Protein AF-T1CGB5-F1 (afdb_monomer_lite)

Structure (mmCIF, N/CA/C/O backbone):
data_AF-T1CGB5-F1
#
_entry.id   AF-T1CGB5-F1
#
loop_
_atom_site.group_PDB
_atom_site.id
_atom_site.type_symbol
_atom_site.label_atom_id
_atom_site.label_alt_id
_atom_site.label_comp_id
_atom_site.label_asym_id
_atom_site.label_entity_id
_atom_site.label_seq_id
_atom_site.pdbx_PDB_ins_code
_atom_site.Cartn_x
_atom_site.Cartn_y
_atom_site.Cartn_z
_atom_site.occupancy
_atom_site.B_iso_or_equiv
_atom_site.auth_seq_id
_atom_site.auth_comp_id
_atom_site.auth_asym_id
_atom_site.auth_atom_id
_atom_site.pdbx_PDB_model_num
ATOM 1 N N . MET A 1 1 ? -24.431 23.117 24.460 1.00 34.94 1 MET A N 1
ATOM 2 C CA . MET A 1 1 ? -25.157 22.613 23.276 1.00 34.94 1 MET A CA 1
ATOM 3 C C . MET A 1 1 ? -24.420 21.372 22.776 1.00 34.94 1 MET A C 1
ATOM 5 O O . MET A 1 1 ? -23.368 21.501 22.170 1.00 34.94 1 MET A O 1
ATOM 9 N N . ARG A 1 2 ? -24.874 20.175 23.183 1.00 37.06 2 ARG A N 1
ATOM 10 C CA . ARG A 1 2 ? -24.319 18.874 22.768 1.00 37.06 2 ARG A CA 1
ATOM 11 C C . ARG A 1 2 ? -25.016 18.470 21.472 1.00 37.06 2 ARG A C 1
ATOM 13 O O . ARG A 1 2 ? -26.182 18.099 21.505 1.00 37.06 2 ARG A O 1
ATOM 20 N N . ILE A 1 3 ? -24.314 18.585 20.357 1.00 40.94 3 ILE A N 1
ATOM 21 C CA . ILE A 1 3 ? -24.727 18.054 19.057 1.00 40.94 3 ILE A CA 1
ATOM 22 C C . ILE A 1 3 ? -23.784 16.865 18.835 1.00 40.94 3 ILE A C 1
ATOM 24 O O . ILE A 1 3 ? -22.588 17.032 19.044 1.00 40.94 3 ILE A O 1
ATOM 28 N N . PHE A 1 4 ? -24.312 15.683 18.504 1.00 42.31 4 PHE A N 1
ATOM 29 C CA . PHE A 1 4 ? -23.642 14.362 18.477 1.00 42.31 4 PHE A CA 1
ATOM 30 C C . PHE A 1 4 ? -23.572 13.626 19.829 1.00 42.31 4 PHE A C 1
ATOM 32 O O . PHE A 1 4 ? -22.598 13.688 20.574 1.00 42.31 4 PHE A O 1
ATOM 39 N N . GLY A 1 5 ? -24.637 12.877 20.131 1.00 36.28 5 GLY A N 1
ATOM 40 C CA . GLY A 1 5 ? -24.734 11.944 21.258 1.00 36.28 5 GLY A CA 1
ATOM 41 C C . GLY A 1 5 ? -23.970 10.633 21.047 1.00 36.28 5 GLY A C 1
ATOM 42 O O . GLY A 1 5 ? -24.555 9.566 21.182 1.00 36.28 5 GLY A O 1
ATOM 43 N N . LEU A 1 6 ? -22.679 10.703 20.729 1.00 46.41 6 LEU A N 1
ATOM 44 C CA . LEU A 1 6 ? -21.795 9.538 20.704 1.00 46.41 6 LEU A CA 1
ATOM 45 C C . LEU A 1 6 ? -20.856 9.639 21.899 1.00 46.41 6 LEU A C 1
ATOM 47 O O . LEU A 1 6 ? -20.108 10.608 22.027 1.00 46.41 6 LEU A O 1
ATOM 51 N N . ASN A 1 7 ? -20.909 8.662 22.802 1.00 50.53 7 ASN A N 1
ATOM 52 C CA . ASN A 1 7 ? -19.837 8.510 23.776 1.00 50.53 7 ASN A CA 1
ATOM 53 C C . ASN A 1 7 ? -18.583 8.121 22.982 1.00 50.53 7 ASN A C 1
ATOM 55 O O . ASN A 1 7 ? -18.598 7.049 22.374 1.00 50.53 7 ASN A O 1
ATOM 59 N N . PRO A 1 8 ? -17.511 8.937 22.961 1.00 56.41 8 PRO A N 1
ATOM 60 C CA . PRO A 1 8 ? -16.265 8.506 22.348 1.00 56.41 8 PRO A CA 1
ATOM 61 C C . PRO A 1 8 ? -15.838 7.199 23.015 1.00 56.41 8 PRO A C 1
ATOM 63 O O . PRO A 1 8 ? -15.936 7.067 24.241 1.00 56.41 8 PRO A O 1
ATOM 66 N N . VAL A 1 9 ? -15.404 6.227 22.208 1.00 61.38 9 VAL A N 1
ATOM 67 C CA . VAL A 1 9 ? -14.907 4.937 22.697 1.00 61.38 9 VAL A CA 1
ATOM 68 C C . VAL A 1 9 ? -13.926 5.208 23.836 1.00 61.38 9 VAL A C 1
ATOM 70 O O . VAL A 1 9 ? -12.904 5.862 23.643 1.00 61.38 9 VAL A O 1
ATOM 73 N N . ARG A 1 10 ? -14.244 4.761 25.058 1.00 62.62 10 ARG A N 1
ATOM 74 C CA . ARG A 1 10 ? -13.362 4.960 26.215 1.00 62.62 10 ARG A CA 1
ATOM 75 C C . ARG A 1 10 ? -12.148 4.048 26.075 1.00 62.62 10 ARG A C 1
ATOM 77 O O . ARG A 1 10 ? -12.135 2.914 26.544 1.00 62.62 10 ARG A O 1
ATOM 84 N N . TRP A 1 11 ? -11.103 4.571 25.446 1.00 58.25 11 TRP A N 1
ATOM 85 C CA . TRP A 1 11 ? -9.841 3.875 25.183 1.00 58.25 11 TRP A CA 1
ATOM 86 C C . TRP A 1 11 ? -9.150 3.352 26.454 1.00 58.25 11 TRP A C 1
ATOM 88 O O . TRP A 1 11 ? -8.486 2.311 26.415 1.00 58.25 11 TRP A O 1
ATOM 98 N N . HIS A 1 12 ? -9.368 4.036 27.581 1.00 56.81 12 HIS A N 1
ATOM 99 C CA . HIS A 1 12 ? -8.761 3.755 28.885 1.00 56.81 12 HIS A CA 1
ATOM 100 C C . HIS A 1 12 ? -9.612 2.884 29.821 1.00 56.81 12 HIS A C 1
ATOM 102 O O . HIS A 1 12 ? -9.171 2.612 30.928 1.00 56.81 12 HIS A O 1
ATOM 108 N N . ALA A 1 13 ? -10.808 2.439 29.416 1.00 56.38 13 ALA A N 1
ATOM 109 C CA . ALA A 1 13 ? -11.600 1.548 30.264 1.00 56.38 13 ALA A CA 1
ATOM 110 C C . ALA A 1 13 ? -10.968 0.142 30.310 1.00 56.38 13 ALA A C 1
ATOM 112 O O . ALA A 1 13 ? -10.630 -0.425 29.258 1.00 56.38 13 ALA A O 1
ATOM 113 N N . GLU A 1 14 ? -10.790 -0.378 31.526 1.00 57.69 14 GLU A N 1
ATOM 114 C CA . GLU A 1 14 ? -10.269 -1.723 31.812 1.00 57.69 14 GLU A CA 1
ATOM 115 C C . GLU A 1 14 ? -11.293 -2.807 31.438 1.00 57.69 14 GLU A C 1
ATOM 117 O O . GLU A 1 14 ? -10.910 -3.829 30.872 1.00 57.69 14 GLU A O 1
ATOM 122 N N . ASP A 1 15 ? -12.589 -2.504 31.571 1.00 58.16 15 ASP A N 1
ATOM 123 C CA . ASP A 1 15 ? -13.684 -3.420 31.251 1.00 58.16 15 ASP A CA 1
ATOM 124 C C . ASP A 1 15 ? -14.462 -2.957 30.013 1.00 58.16 15 ASP A C 1
ATOM 126 O O . ASP A 1 15 ? -15.303 -2.056 30.059 1.00 58.16 15 ASP A O 1
ATOM 130 N N . ALA A 1 16 ? -14.175 -3.575 28.868 1.00 58.38 16 ALA A N 1
ATOM 131 C CA . ALA A 1 16 ? -14.972 -3.405 27.659 1.00 58.38 16 ALA A CA 1
ATOM 132 C C . ALA A 1 16 ? -16.146 -4.400 27.663 1.00 58.38 16 ALA A C 1
ATOM 134 O O . ALA A 1 16 ? -15.922 -5.602 27.846 1.00 58.38 16 ALA A O 1
ATOM 135 N N . PRO A 1 17 ? -17.392 -3.959 27.418 1.00 62.97 17 PRO A N 1
ATOM 136 C CA . PRO A 1 17 ? -18.513 -4.881 27.319 1.00 62.97 17 PRO A CA 1
ATOM 137 C C . PRO A 1 17 ? -18.331 -5.774 26.086 1.00 62.97 17 PRO A C 1
ATOM 139 O O . PRO A 1 17 ? -18.265 -5.291 24.951 1.00 62.97 17 PRO A O 1
ATOM 142 N N . LYS A 1 18 ? -18.229 -7.090 26.300 1.00 65.81 18 LYS A N 1
ATOM 143 C CA . LYS A 1 18 ? -18.108 -8.066 25.210 1.00 65.81 18 LYS A CA 1
ATOM 144 C C . LYS A 1 18 ? -19.321 -7.953 24.285 1.00 65.81 18 LYS A C 1
ATOM 146 O O . LYS A 1 18 ? -20.456 -8.060 24.738 1.00 65.81 18 LYS A O 1
ATOM 151 N N . GLY A 1 19 ? -19.073 -7.794 22.986 1.00 71.31 19 GLY A N 1
ATOM 152 C CA . GLY A 1 19 ? -20.122 -7.832 21.965 1.00 71.31 19 GLY A CA 1
ATOM 153 C C . GLY A 1 19 ? -20.717 -6.482 21.565 1.00 71.31 19 GLY A C 1
ATOM 154 O O . GLY A 1 19 ? -21.597 -6.479 20.707 1.00 71.31 19 GLY A O 1
ATOM 155 N N . ILE A 1 20 ? -20.227 -5.352 22.096 1.00 83.81 20 ILE A N 1
ATOM 156 C CA . ILE A 1 20 ? -20.576 -4.038 21.532 1.00 83.81 20 ILE A CA 1
ATOM 157 C C . ILE A 1 20 ? -20.034 -3.947 20.108 1.00 83.81 20 ILE A C 1
ATOM 159 O O . ILE A 1 20 ? -18.841 -4.152 19.866 1.00 83.81 20 ILE A O 1
ATOM 163 N N . GLN A 1 21 ? -20.931 -3.627 19.182 1.00 88.44 21 GLN A N 1
ATOM 164 C CA . GLN A 1 21 ? -20.594 -3.326 17.804 1.00 88.44 21 GLN A CA 1
ATOM 165 C C . GLN A 1 21 ? -20.259 -1.837 17.674 1.00 88.44 21 GLN A C 1
ATOM 167 O O . GLN A 1 21 ? -21.079 -0.991 18.012 1.00 88.44 21 GLN A O 1
ATOM 172 N N . LEU A 1 22 ? -19.047 -1.539 17.210 1.00 91.19 22 LEU A N 1
ATOM 173 C CA . LEU A 1 22 ? -18.568 -0.198 16.900 1.00 91.19 22 LEU A CA 1
ATOM 174 C C . LEU A 1 22 ? -18.901 0.138 15.450 1.00 91.19 22 LEU A C 1
ATOM 176 O O . LEU A 1 22 ? -18.571 -0.627 14.535 1.00 91.19 22 LEU A O 1
ATOM 180 N N . GLU A 1 23 ? -19.506 1.301 15.254 1.00 92.94 23 GLU A N 1
ATOM 181 C CA . GLU A 1 23 ? -19.801 1.855 13.940 1.00 92.94 23 GLU A CA 1
ATOM 182 C C . GLU A 1 23 ? -18.726 2.862 13.508 1.00 92.94 23 GLU A C 1
ATOM 184 O O . GLU A 1 23 ? -17.843 3.252 14.274 1.00 92.94 23 GLU A O 1
ATOM 189 N N . ALA A 1 24 ? -18.780 3.305 12.248 1.00 90.38 24 ALA A N 1
ATOM 190 C CA . ALA A 1 24 ? -17.795 4.245 11.700 1.00 90.38 24 ALA A CA 1
ATOM 191 C C . ALA A 1 24 ? -17.733 5.553 12.508 1.00 90.38 24 ALA A C 1
ATOM 193 O O . ALA A 1 24 ? -16.664 6.139 12.676 1.00 90.38 24 ALA A O 1
ATOM 194 N N . SER A 1 25 ? -18.875 5.976 13.053 1.00 90.62 25 SER A N 1
ATOM 195 C CA . SER A 1 25 ? -18.997 7.161 13.895 1.00 90.62 25 SER A CA 1
ATOM 196 C C . SER A 1 25 ? -18.233 7.051 15.219 1.00 90.62 25 SER A C 1
ATOM 198 O O . SER A 1 25 ? -17.770 8.062 15.739 1.00 90.62 25 SER A O 1
ATOM 200 N N . ASP A 1 26 ? -18.041 5.834 15.734 1.00 89.75 26 ASP A N 1
ATOM 201 C CA . ASP A 1 26 ? -17.273 5.569 16.957 1.00 89.75 26 ASP A CA 1
ATOM 202 C C . ASP A 1 26 ? -15.760 5.525 16.688 1.00 89.75 26 ASP A C 1
ATOM 204 O O . ASP A 1 26 ? -14.942 5.625 17.604 1.00 89.75 26 ASP A O 1
ATOM 208 N N . LEU A 1 27 ? -15.380 5.382 15.414 1.00 92.00 27 LEU A N 1
ATOM 209 C CA . LEU A 1 27 ? -14.007 5.203 14.948 1.00 92.00 27 LEU A CA 1
ATOM 210 C C . LEU A 1 27 ? -13.484 6.401 14.146 1.00 92.00 27 LEU A C 1
ATOM 212 O O . LEU A 1 27 ? -12.439 6.294 13.509 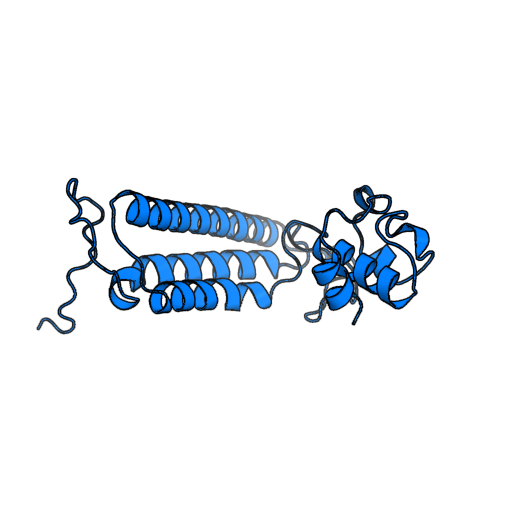1.00 92.00 27 LEU A O 1
ATOM 216 N N . VAL A 1 28 ? -14.147 7.560 14.207 1.00 92.38 28 VAL A N 1
ATOM 217 C CA . VAL A 1 28 ? -13.724 8.768 13.473 1.00 92.38 28 VAL A CA 1
ATOM 218 C C . VAL A 1 28 ? -12.279 9.145 13.794 1.00 92.38 28 VAL A C 1
ATOM 220 O O . VAL A 1 28 ? -11.486 9.349 12.882 1.00 92.38 28 VAL A O 1
ATOM 223 N N . GLU A 1 29 ? -11.910 9.189 15.075 1.00 91.88 29 GLU A N 1
ATOM 224 C CA . GLU A 1 29 ? -10.554 9.547 15.507 1.00 91.88 29 GLU A CA 1
ATOM 225 C C . GLU A 1 29 ? -9.472 8.640 14.878 1.00 91.88 29 GLU A C 1
ATOM 227 O O . GLU A 1 29 ? -8.602 9.166 14.179 1.00 91.88 29 GLU A O 1
ATOM 232 N N . PRO A 1 30 ? -9.493 7.299 15.042 1.00 93.81 30 PRO A N 1
ATOM 233 C CA . PRO A 1 30 ? -8.477 6.447 14.429 1.00 93.81 30 PRO A CA 1
ATOM 234 C C . PRO A 1 30 ? -8.575 6.406 12.894 1.00 93.81 30 PRO A C 1
ATOM 236 O O . PRO A 1 30 ? -7.545 6.264 12.236 1.00 93.81 30 PRO A O 1
ATOM 239 N N . ILE A 1 31 ? -9.765 6.582 12.302 1.00 95.56 31 ILE A N 1
ATOM 240 C CA . ILE A 1 31 ? -9.914 6.699 10.842 1.00 95.56 31 ILE A CA 1
ATOM 241 C C . ILE A 1 31 ? -9.180 7.944 10.329 1.00 95.56 31 ILE A C 1
ATOM 243 O O . ILE A 1 31 ? -8.390 7.838 9.391 1.00 95.56 31 ILE A O 1
ATOM 247 N N . VAL A 1 32 ? -9.375 9.098 10.970 1.00 96.50 32 VAL A N 1
ATOM 248 C CA . VAL A 1 32 ? -8.697 10.355 10.619 1.00 96.50 32 VAL A CA 1
ATOM 249 C C . VAL A 1 32 ? -7.192 10.258 10.860 1.00 96.50 32 VAL A C 1
ATOM 251 O O . VAL A 1 32 ? -6.416 10.702 10.019 1.00 96.50 32 VAL A O 1
ATOM 254 N N . MET A 1 33 ? -6.745 9.632 11.951 1.00 97.00 33 MET A N 1
ATOM 255 C CA . MET A 1 33 ? -5.312 9.407 12.180 1.00 97.00 33 MET A CA 1
ATOM 256 C C . MET A 1 33 ? -4.679 8.557 11.072 1.00 97.00 33 MET A C 1
ATOM 258 O O . MET A 1 33 ? -3.584 8.877 10.614 1.00 97.00 33 MET A O 1
ATOM 262 N N . GLY A 1 34 ? -5.363 7.507 10.608 1.00 97.75 34 GLY A N 1
ATOM 263 C CA . GLY A 1 34 ? -4.882 6.709 9.480 1.00 97.75 34 GLY A CA 1
ATOM 264 C C . GLY A 1 34 ? -4.890 7.481 8.155 1.00 97.75 34 GLY A C 1
ATOM 265 O O . GLY A 1 34 ? -3.953 7.344 7.377 1.00 97.75 34 GLY A O 1
ATOM 266 N N . LEU A 1 35 ? -5.862 8.375 7.928 1.00 98.38 35 LEU A N 1
ATOM 267 C CA . LEU A 1 35 ? -5.826 9.305 6.790 1.00 98.38 35 LEU A CA 1
ATOM 268 C C . LEU A 1 35 ? -4.587 10.207 6.843 1.00 98.38 35 LEU A C 1
ATOM 270 O O . LEU A 1 35 ? -3.873 10.335 5.852 1.00 98.38 35 LEU A O 1
ATOM 274 N N . VAL A 1 36 ? -4.318 10.814 8.003 1.00 98.56 36 VAL A N 1
ATOM 275 C CA . VAL A 1 36 ? -3.137 11.664 8.210 1.00 98.56 36 VAL A CA 1
ATOM 276 C C . VAL A 1 36 ? -1.860 10.864 7.960 1.00 98.56 36 VAL A C 1
ATOM 278 O O . VAL A 1 36 ? -0.984 11.337 7.241 1.00 98.56 36 VAL A O 1
ATOM 281 N N . ALA A 1 37 ? -1.772 9.635 8.473 1.00 98.50 37 ALA A N 1
ATOM 282 C CA . ALA A 1 37 ? -0.650 8.738 8.215 1.00 98.50 37 ALA A CA 1
ATOM 283 C C . ALA A 1 37 ? -0.432 8.506 6.710 1.00 98.50 37 ALA A C 1
ATOM 285 O O . ALA A 1 37 ? 0.680 8.696 6.214 1.00 98.50 37 ALA A O 1
ATOM 286 N N . SER A 1 38 ? -1.494 8.174 5.971 1.00 98.44 38 SER A N 1
ATOM 287 C CA . SER A 1 38 ? -1.434 7.956 4.523 1.00 98.44 38 SER A CA 1
ATOM 288 C C . SER A 1 38 ? -1.028 9.208 3.746 1.00 98.44 38 SER A C 1
ATOM 290 O O . SER A 1 38 ? -0.244 9.116 2.803 1.00 98.44 38 SER A O 1
ATOM 292 N N . VAL A 1 39 ? -1.508 10.386 4.150 1.00 98.44 39 VAL A N 1
ATOM 293 C CA . VAL A 1 39 ? -1.136 11.666 3.525 1.00 98.44 39 VAL A CA 1
ATOM 294 C C . VAL A 1 39 ? 0.325 12.020 3.801 1.00 98.44 39 VAL A C 1
ATOM 296 O O . VAL A 1 39 ? 1.006 12.493 2.896 1.00 98.44 39 VAL A O 1
ATOM 299 N N . LEU A 1 40 ? 0.839 11.759 5.007 1.00 98.31 40 LEU A N 1
ATOM 300 C CA . LEU A 1 40 ? 2.257 11.954 5.331 1.00 98.31 40 LEU A CA 1
ATOM 301 C C . LEU A 1 40 ? 3.157 11.047 4.478 1.00 98.31 40 LEU A C 1
ATOM 303 O O . LEU A 1 40 ? 4.154 11.516 3.923 1.00 98.31 40 LEU A O 1
ATOM 307 N N . ILE A 1 41 ? 2.776 9.774 4.322 1.00 97.81 41 ILE A N 1
ATOM 308 C CA . ILE A 1 41 ? 3.478 8.821 3.450 1.00 97.81 41 ILE A CA 1
ATOM 309 C C . ILE A 1 41 ? 3.443 9.313 2.000 1.00 97.81 41 ILE A C 1
ATOM 311 O O . ILE A 1 41 ? 4.495 9.433 1.370 1.00 97.81 41 ILE A O 1
ATOM 315 N N . LEU A 1 42 ? 2.263 9.664 1.479 1.00 95.44 42 LEU A N 1
ATOM 316 C CA . LEU A 1 42 ? 2.121 10.195 0.125 1.00 95.44 42 LEU A CA 1
ATOM 317 C C . LEU A 1 42 ? 3.010 11.431 -0.074 1.00 95.44 42 LEU A C 1
ATOM 319 O O . LEU A 1 42 ? 3.846 11.447 -0.971 1.00 95.44 42 LEU A O 1
ATOM 323 N N . ALA A 1 43 ? 2.909 12.431 0.800 1.00 95.06 43 ALA A N 1
ATOM 324 C CA . ALA A 1 43 ? 3.684 13.664 0.699 1.00 95.06 43 ALA A CA 1
ATOM 325 C C . ALA A 1 43 ? 5.203 13.410 0.687 1.00 95.06 43 ALA A C 1
ATOM 327 O O . ALA A 1 43 ? 5.920 13.994 -0.126 1.00 95.06 43 ALA A O 1
ATOM 328 N N . GLY A 1 44 ? 5.699 12.508 1.539 1.00 94.31 44 GLY A N 1
ATOM 329 C CA . GLY A 1 44 ? 7.117 12.142 1.560 1.00 94.31 44 GLY A CA 1
ATOM 330 C C . GLY A 1 44 ? 7.573 11.331 0.337 1.00 94.31 44 GLY A C 1
ATOM 331 O O . GLY A 1 44 ? 8.729 11.419 -0.085 1.00 94.31 44 GLY A O 1
ATOM 332 N N . THR A 1 45 ? 6.672 10.559 -0.273 1.00 92.00 45 THR A N 1
ATOM 333 C CA . THR A 1 45 ? 6.966 9.722 -1.454 1.00 92.00 45 THR A CA 1
ATOM 334 C C . THR A 1 45 ? 6.900 10.486 -2.775 1.00 92.00 45 THR A C 1
ATOM 336 O O . THR A 1 45 ? 7.619 10.136 -3.711 1.00 92.00 45 THR A O 1
ATOM 339 N N . LEU A 1 46 ? 6.134 11.582 -2.830 1.00 89.12 46 LEU A N 1
ATOM 340 C CA . LEU A 1 46 ? 6.085 12.501 -3.974 1.00 89.12 46 LEU A CA 1
ATOM 341 C C . LEU A 1 46 ? 7.408 13.245 -4.212 1.00 89.12 46 LEU A C 1
ATOM 343 O O . LEU A 1 46 ? 7.616 13.823 -5.280 1.00 89.12 46 LEU A O 1
ATOM 347 N N . GLN A 1 47 ? 8.328 13.229 -3.246 1.00 88.94 47 GLN A N 1
ATOM 348 C CA . GLN A 1 47 ? 9.659 13.778 -3.454 1.00 88.94 47 GLN A CA 1
ATOM 349 C C . GLN A 1 47 ? 10.395 12.973 -4.555 1.00 88.94 47 GLN A C 1
ATOM 351 O O . GLN A 1 47 ? 10.415 11.738 -4.571 1.00 88.94 47 GLN A O 1
ATOM 356 N N . LYS A 1 48 ? 11.005 13.688 -5.511 1.00 84.25 48 LYS A N 1
ATOM 357 C CA . LYS A 1 48 ? 11.606 13.122 -6.737 1.00 84.25 48 LYS A CA 1
ATOM 358 C C . LYS A 1 48 ? 12.673 12.046 -6.488 1.00 84.25 48 LYS A C 1
ATOM 360 O O . LYS A 1 48 ? 12.674 11.030 -7.170 1.00 84.25 48 LYS A O 1
ATOM 365 N N . ASN A 1 49 ? 13.510 12.253 -5.485 1.00 85.81 49 ASN A N 1
ATOM 366 C CA . ASN A 1 49 ? 14.583 11.385 -4.999 1.00 85.81 49 ASN A CA 1
ATOM 367 C C . ASN A 1 49 ? 14.152 10.509 -3.804 1.00 85.81 49 ASN A C 1
ATOM 369 O O . ASN A 1 49 ? 15.004 9.964 -3.103 1.00 85.81 49 ASN A O 1
ATOM 373 N N . SER A 1 50 ? 12.847 10.387 -3.527 1.00 87.81 50 SER A N 1
ATOM 374 C CA . SER A 1 50 ? 12.363 9.564 -2.418 1.00 87.81 50 SER A CA 1
ATOM 375 C C . SER A 1 50 ? 12.806 8.107 -2.606 1.00 87.81 50 SER A C 1
ATOM 377 O O . SER A 1 50 ? 12.472 7.512 -3.636 1.00 87.81 50 SER A O 1
ATOM 379 N N . PRO A 1 51 ? 13.504 7.500 -1.627 1.00 88.00 51 PRO A N 1
ATOM 380 C CA . PRO A 1 51 ? 13.996 6.127 -1.738 1.00 88.00 51 PRO A CA 1
ATOM 381 C C . PRO A 1 51 ? 12.888 5.082 -1.542 1.00 88.00 51 PRO A C 1
ATOM 383 O O . PRO A 1 51 ? 13.136 3.889 -1.665 1.00 88.00 51 PRO A O 1
ATOM 386 N N . PHE A 1 52 ? 11.669 5.513 -1.206 1.00 90.25 52 PHE A N 1
ATOM 387 C CA . PHE A 1 52 ? 10.558 4.630 -0.850 1.00 90.25 52 PHE A CA 1
ATOM 388 C C . PHE A 1 52 ? 9.649 4.277 -2.027 1.00 90.25 52 PHE A C 1
ATOM 390 O O . PHE A 1 52 ? 8.659 3.585 -1.827 1.00 90.25 52 PHE A O 1
ATOM 397 N N . THR A 1 53 ? 9.946 4.760 -3.234 1.00 87.25 53 THR A N 1
ATOM 398 C CA . THR A 1 53 ? 9.195 4.437 -4.458 1.00 87.25 53 THR A CA 1
ATOM 399 C C . THR A 1 53 ? 10.161 3.959 -5.528 1.00 87.25 53 THR A C 1
ATOM 401 O O . THR A 1 53 ? 11.246 4.522 -5.672 1.00 87.25 53 THR A O 1
ATOM 404 N N . SER A 1 54 ? 9.775 2.936 -6.291 1.00 80.44 54 SER A N 1
ATOM 405 C CA . SER A 1 54 ? 10.603 2.454 -7.401 1.00 80.44 54 SER A CA 1
ATOM 406 C C . SER A 1 54 ? 10.715 3.522 -8.492 1.00 80.44 54 SER A C 1
ATOM 408 O O . SER A 1 54 ? 9.696 4.028 -8.963 1.00 80.44 54 SER A O 1
ATOM 410 N N . LYS A 1 55 ? 11.948 3.873 -8.884 1.00 77.06 55 LYS A N 1
ATOM 411 C CA . LYS A 1 55 ? 12.242 4.961 -9.829 1.00 77.06 55 LYS A CA 1
ATOM 412 C C . LYS A 1 55 ? 12.495 4.481 -11.257 1.00 77.06 55 LYS A C 1
ATOM 414 O O . LYS A 1 55 ? 13.531 4.779 -11.843 1.00 77.06 55 LYS A O 1
ATOM 419 N N . ILE A 1 56 ? 11.565 3.699 -11.802 1.00 81.50 56 ILE A N 1
ATOM 420 C CA . ILE A 1 56 ? 11.693 3.128 -13.148 1.00 81.50 56 ILE A CA 1
ATOM 421 C C . ILE A 1 56 ? 10.811 3.932 -14.114 1.00 81.50 56 ILE A C 1
ATOM 423 O O . ILE A 1 56 ? 9.607 4.058 -13.884 1.00 81.50 56 ILE A O 1
ATOM 427 N N . PRO A 1 57 ? 11.373 4.516 -15.186 1.00 79.88 57 PRO A N 1
ATOM 428 C CA . PRO A 1 57 ? 10.595 5.307 -16.136 1.00 79.88 57 PRO A CA 1
ATOM 429 C C . PRO A 1 57 ? 9.441 4.509 -16.742 1.00 79.88 57 PRO A C 1
ATOM 431 O O . PRO A 1 57 ? 9.628 3.379 -17.183 1.00 79.88 57 PRO A O 1
ATOM 434 N N . GLY A 1 58 ? 8.248 5.105 -16.769 1.00 77.75 58 GLY A N 1
ATOM 435 C CA . GLY A 1 58 ? 7.054 4.488 -17.353 1.00 77.75 58 GLY A CA 1
ATOM 436 C C . GLY A 1 58 ? 6.460 3.323 -16.552 1.00 77.75 58 GLY A C 1
ATOM 437 O O . GLY A 1 58 ? 5.446 2.779 -16.971 1.00 77.75 58 GLY A O 1
ATOM 438 N N . SER A 1 59 ? 7.032 2.957 -15.398 1.00 81.50 59 SER A N 1
ATOM 439 C CA . SER A 1 59 ? 6.513 1.859 -14.571 1.00 81.50 59 SER A CA 1
ATOM 440 C C . SER A 1 59 ? 5.336 2.266 -13.677 1.00 81.50 59 SER A C 1
ATOM 442 O O . SER A 1 59 ? 4.744 1.421 -13.011 1.00 81.50 59 SER A O 1
ATOM 444 N N . TRP A 1 60 ? 5.003 3.559 -13.630 1.00 85.94 60 TRP A N 1
ATOM 445 C CA . TRP A 1 60 ? 3.866 4.089 -12.884 1.00 85.94 60 TRP A CA 1
ATOM 446 C C . TRP A 1 60 ? 3.170 5.205 -13.661 1.00 85.94 60 TRP A C 1
ATOM 448 O O . TRP A 1 60 ? 3.815 5.970 -14.379 1.00 85.94 60 TRP A O 1
ATOM 458 N N . PHE A 1 61 ? 1.852 5.308 -13.496 1.00 78.06 61 PHE A N 1
ATOM 459 C CA . PHE A 1 61 ? 1.003 6.236 -14.248 1.00 78.06 61 PHE A CA 1
ATOM 460 C C . PHE A 1 61 ? 1.219 7.709 -13.860 1.00 78.06 61 PHE A C 1
ATOM 462 O O . PHE A 1 61 ? 1.051 8.597 -14.694 1.00 78.06 61 PHE A O 1
ATOM 469 N N . ILE A 1 62 ? 1.634 7.984 -12.618 1.00 73.12 62 ILE A N 1
ATOM 470 C CA . ILE A 1 62 ? 2.111 9.307 -12.193 1.00 73.12 62 ILE A CA 1
ATOM 471 C C . ILE A 1 62 ? 3.627 9.292 -12.343 1.00 73.12 62 ILE A C 1
ATOM 473 O O . ILE A 1 62 ? 4.326 8.658 -11.554 1.00 73.12 62 ILE A O 1
ATOM 477 N N . GLY A 1 63 ? 4.095 9.936 -13.414 1.00 64.44 63 GLY A N 1
ATOM 478 C CA . GLY A 1 63 ? 5.454 9.837 -13.936 1.00 64.44 63 GLY A CA 1
ATOM 479 C C . GLY A 1 63 ? 6.559 9.838 -12.880 1.00 64.44 63 GLY A C 1
ATOM 480 O O . GLY A 1 63 ? 6.522 10.554 -11.879 1.00 64.44 63 GLY A O 1
ATOM 481 N N . VAL A 1 64 ? 7.581 9.032 -13.149 1.00 68.31 64 VAL A N 1
ATOM 482 C CA . VAL A 1 64 ? 8.675 8.776 -12.221 1.00 68.31 64 VAL A CA 1
ATOM 483 C C . VAL A 1 64 ? 9.972 9.349 -12.795 1.00 68.31 64 VAL A C 1
ATOM 485 O O . VAL A 1 64 ? 10.273 9.074 -13.959 1.00 68.31 64 VAL A O 1
ATOM 488 N N . PRO A 1 65 ? 10.741 10.158 -12.038 1.00 65.81 65 PRO A N 1
ATOM 489 C CA . PRO A 1 65 ? 12.019 10.671 -12.518 1.00 65.81 65 PRO A CA 1
ATOM 490 C C . PRO A 1 65 ? 12.952 9.520 -12.901 1.00 65.81 65 PRO A C 1
ATOM 492 O O . PRO A 1 65 ? 13.121 8.579 -12.130 1.00 65.81 65 PRO A O 1
ATOM 495 N N . SER A 1 66 ? 13.563 9.613 -14.081 1.00 62.22 66 SER A N 1
ATOM 496 C CA . SER A 1 66 ? 14.498 8.614 -14.612 1.00 62.22 66 SER A CA 1
ATOM 497 C C . SER A 1 66 ? 15.869 8.635 -13.942 1.00 62.22 66 SER A C 1
ATOM 499 O O . SER A 1 66 ? 16.573 7.629 -13.956 1.00 62.22 66 SER A O 1
ATOM 501 N N . HIS A 1 67 ? 16.243 9.762 -13.335 1.00 66.81 67 HIS A N 1
ATOM 502 C CA . HIS A 1 67 ? 17.526 9.952 -12.665 1.00 66.81 67 HIS A CA 1
ATOM 503 C C . HIS A 1 67 ? 17.357 10.818 -11.411 1.00 66.81 67 HIS A C 1
ATOM 505 O O . HIS A 1 67 ? 16.429 11.637 -11.369 1.00 66.81 67 HIS A O 1
ATOM 511 N N . PRO A 1 68 ? 18.247 10.676 -10.407 1.00 69.81 68 PRO A N 1
ATOM 512 C CA . PRO A 1 68 ? 18.308 11.600 -9.285 1.00 69.81 68 PRO A CA 1
ATOM 513 C C . PRO A 1 68 ? 18.419 13.031 -9.806 1.00 69.81 68 PRO A C 1
ATOM 515 O O . PRO A 1 68 ? 19.318 13.357 -10.582 1.00 69.81 68 PRO A O 1
ATOM 518 N N . VAL A 1 69 ? 17.480 13.879 -9.406 1.00 77.81 69 VAL A N 1
ATOM 519 C CA . VAL A 1 69 ? 17.482 15.294 -9.784 1.00 77.81 69 VAL A CA 1
ATOM 520 C C . VAL A 1 69 ? 18.207 16.052 -8.681 1.00 77.81 69 VAL A C 1
ATOM 522 O O . VAL A 1 69 ? 18.007 15.741 -7.509 1.00 77.81 69 VAL A O 1
ATOM 525 N N . SER A 1 70 ? 19.032 17.048 -9.009 1.00 79.69 70 SER A N 1
ATOM 526 C CA . SER A 1 70 ? 19.603 17.918 -7.976 1.00 79.69 70 SER A CA 1
ATOM 527 C C . SER A 1 70 ? 18.475 18.516 -7.125 1.00 79.69 70 SER A C 1
ATOM 529 O O . SER A 1 70 ? 17.511 19.091 -7.635 1.00 79.69 70 SER A O 1
ATOM 531 N N . GLY A 1 71 ? 18.555 18.296 -5.815 1.00 80.69 71 GLY A N 1
ATOM 532 C CA . GLY A 1 71 ? 17.496 18.612 -4.865 1.00 80.69 71 GLY A CA 1
ATOM 533 C C . GLY A 1 71 ? 18.026 19.380 -3.664 1.00 80.69 71 GLY A C 1
ATOM 534 O O . GLY A 1 71 ? 19.228 19.438 -3.416 1.00 80.69 71 GLY A O 1
ATOM 535 N N . ASN A 1 72 ? 17.113 19.989 -2.909 1.00 90.00 72 ASN A N 1
ATOM 536 C CA . ASN A 1 72 ? 17.446 20.596 -1.627 1.00 90.00 72 ASN A CA 1
ATOM 537 C C . ASN A 1 72 ? 17.576 19.480 -0.562 1.00 90.00 72 ASN A C 1
ATOM 539 O O . ASN A 1 72 ? 16.562 18.838 -0.261 1.00 90.00 72 ASN A O 1
ATOM 543 N N . PRO A 1 73 ? 18.761 19.274 0.051 1.00 91.31 73 PRO A N 1
ATOM 544 C CA . PRO A 1 73 ? 18.979 18.196 1.019 1.00 91.31 73 PRO A CA 1
ATOM 545 C C . PRO A 1 73 ? 18.055 18.268 2.239 1.00 91.31 73 PRO A C 1
ATOM 547 O O . PRO A 1 73 ? 17.648 17.234 2.769 1.00 91.31 73 PRO A O 1
ATOM 550 N N . LEU A 1 74 ? 17.679 19.480 2.669 1.00 92.38 74 LEU A N 1
ATOM 551 C CA . LEU A 1 74 ? 16.741 19.676 3.774 1.00 92.38 74 LEU A CA 1
ATOM 552 C C . LEU A 1 74 ? 15.343 19.169 3.401 1.00 92.38 74 LEU A C 1
ATOM 554 O O . LEU A 1 74 ? 14.721 18.468 4.192 1.00 92.38 74 LEU A O 1
ATOM 558 N N . LEU A 1 75 ? 14.860 19.467 2.191 1.00 91.88 75 LEU A N 1
ATOM 559 C CA . LEU A 1 75 ? 13.553 18.982 1.732 1.00 91.88 75 LEU A CA 1
ATOM 560 C C . LEU A 1 75 ? 13.534 17.456 1.590 1.00 91.88 75 LEU A C 1
ATOM 562 O O . LEU A 1 75 ? 12.549 16.820 1.953 1.00 91.88 75 LEU A O 1
ATOM 566 N N . GLU A 1 76 ? 14.624 16.852 1.117 1.00 92.50 76 GLU A N 1
ATOM 567 C CA . GLU A 1 76 ? 14.767 15.392 1.043 1.00 92.50 76 GLU A CA 1
ATOM 568 C C . GLU A 1 76 ? 14.822 14.729 2.421 1.00 92.50 76 GLU A C 1
ATOM 570 O O . GLU A 1 76 ? 14.290 13.635 2.622 1.00 92.50 76 GLU A O 1
ATOM 575 N N . PHE A 1 77 ? 15.489 15.369 3.379 1.00 94.31 77 PHE A N 1
ATOM 576 C CA . PHE A 1 77 ? 15.515 14.918 4.764 1.00 94.31 77 PHE A CA 1
ATOM 577 C C . PHE A 1 77 ? 14.115 14.977 5.382 1.00 94.31 77 PHE A C 1
ATOM 579 O O . PHE A 1 77 ? 13.631 13.966 5.891 1.00 94.31 77 PHE A O 1
ATOM 586 N N . LEU A 1 78 ? 13.429 16.118 5.271 1.00 96.12 78 LEU A N 1
ATOM 587 C CA . LEU A 1 78 ? 12.067 16.290 5.778 1.00 96.12 78 LEU A CA 1
ATOM 588 C C . LEU A 1 78 ? 11.093 15.298 5.132 1.00 96.12 78 LEU A C 1
ATOM 590 O O . LEU A 1 78 ? 10.327 14.655 5.843 1.00 96.12 78 LEU A O 1
ATOM 594 N N . ALA A 1 79 ? 11.169 15.098 3.812 1.00 95.25 79 ALA A N 1
ATOM 595 C CA . ALA A 1 79 ? 10.333 14.132 3.101 1.00 95.25 79 ALA A CA 1
ATOM 596 C C . ALA A 1 79 ? 10.510 12.701 3.633 1.00 95.25 79 ALA A C 1
ATOM 598 O O . ALA A 1 79 ? 9.523 11.991 3.822 1.00 95.25 79 ALA A O 1
ATOM 599 N N . ARG A 1 80 ? 11.746 12.284 3.944 1.00 95.88 80 ARG A N 1
ATOM 600 C CA . ARG A 1 80 ? 11.998 10.971 4.558 1.00 95.88 80 ARG A CA 1
ATOM 601 C C . ARG A 1 80 ? 11.355 10.843 5.935 1.00 95.88 80 ARG A C 1
ATOM 603 O O . ARG A 1 80 ? 10.739 9.821 6.226 1.00 95.88 80 ARG A O 1
ATOM 610 N N . TRP A 1 81 ? 11.450 11.885 6.756 1.00 97.62 81 TRP A N 1
ATOM 611 C CA . TRP A 1 81 ? 10.800 11.902 8.065 1.00 97.62 81 TRP A CA 1
ATOM 612 C C . TRP A 1 81 ? 9.278 11.876 7.978 1.00 97.62 81 TRP A C 1
ATOM 614 O O . TRP A 1 81 ? 8.664 11.188 8.786 1.00 97.62 81 TRP A O 1
ATOM 624 N N . LEU A 1 82 ? 8.665 12.532 6.988 1.00 98.06 82 LEU A N 1
ATOM 625 C CA . LEU A 1 82 ? 7.218 12.422 6.763 1.00 98.06 82 LEU A CA 1
ATOM 626 C C . LEU A 1 82 ? 6.797 10.965 6.533 1.00 98.06 82 LEU A C 1
ATOM 628 O O . LEU A 1 82 ? 5.833 10.515 7.148 1.00 98.06 82 LEU A O 1
ATOM 632 N N . VAL A 1 83 ? 7.551 10.204 5.729 1.00 97.88 83 VAL A N 1
ATOM 633 C CA . VAL A 1 83 ? 7.273 8.772 5.524 1.00 97.88 83 VAL A CA 1
ATOM 634 C C . VAL A 1 83 ? 7.413 7.992 6.829 1.00 97.88 83 VAL A C 1
ATOM 636 O O . VAL A 1 83 ? 6.491 7.266 7.192 1.00 97.88 83 VAL A O 1
ATOM 639 N N . TYR A 1 84 ? 8.513 8.159 7.570 1.00 98.12 84 TYR A N 1
ATOM 640 C CA . TYR A 1 84 ? 8.711 7.433 8.832 1.00 98.12 84 TYR A CA 1
ATOM 641 C C . TYR A 1 84 ? 7.646 7.761 9.882 1.00 98.12 84 TYR A C 1
ATOM 643 O O . TYR A 1 84 ? 7.124 6.852 10.527 1.00 98.12 84 TYR A O 1
ATOM 651 N N . LEU A 1 85 ? 7.287 9.037 10.032 1.00 98.50 85 LEU A N 1
ATOM 652 C CA . LEU A 1 85 ? 6.228 9.475 10.942 1.00 98.50 85 LEU A CA 1
ATOM 653 C C . LEU A 1 85 ? 4.862 8.935 10.511 1.00 98.50 85 LEU A C 1
ATOM 655 O O . LEU A 1 85 ? 4.099 8.468 11.354 1.00 98.50 85 LEU A O 1
ATOM 659 N N . GLY A 1 86 ? 4.571 8.945 9.208 1.00 98.38 86 GLY A N 1
ATOM 660 C CA . GLY A 1 86 ? 3.352 8.365 8.657 1.00 98.38 86 GLY A CA 1
ATOM 661 C C . GLY A 1 86 ? 3.259 6.861 8.917 1.00 98.38 86 GLY A C 1
ATOM 662 O O . GLY A 1 86 ? 2.247 6.392 9.430 1.00 98.38 86 GLY A O 1
ATOM 663 N N . VAL A 1 87 ? 4.332 6.104 8.671 1.00 98.19 87 VAL A N 1
ATOM 664 C CA . VAL A 1 87 ? 4.390 4.661 8.969 1.00 98.19 87 VAL A CA 1
ATOM 665 C C . VAL A 1 87 ? 4.231 4.398 10.469 1.00 98.19 87 VAL A C 1
ATOM 667 O O . VAL A 1 87 ? 3.443 3.538 10.859 1.00 98.19 87 VAL A O 1
ATOM 670 N N . ALA A 1 88 ? 4.918 5.156 11.327 1.00 98.44 88 ALA A N 1
ATOM 671 C CA . ALA A 1 88 ? 4.792 5.022 12.777 1.00 98.44 88 ALA A CA 1
ATOM 672 C C . ALA A 1 88 ? 3.352 5.283 13.254 1.00 98.44 88 ALA A C 1
ATOM 674 O O . ALA A 1 88 ? 2.825 4.525 14.073 1.00 98.44 88 ALA A O 1
ATOM 675 N N . LEU A 1 89 ? 2.691 6.308 12.706 1.00 98.38 89 LEU A N 1
ATOM 676 C CA . LEU A 1 89 ? 1.295 6.617 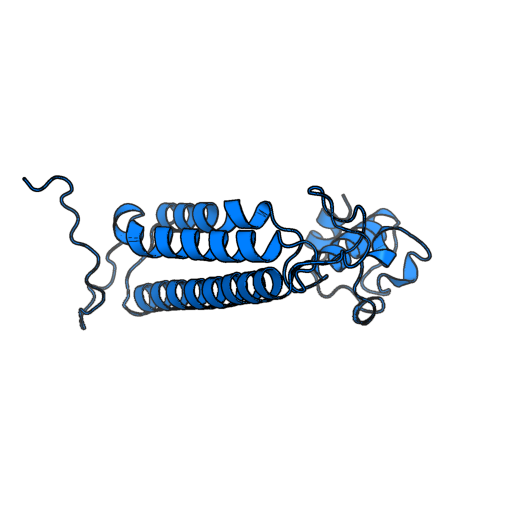13.005 1.00 98.38 89 LEU A CA 1
ATOM 677 C C . LEU A 1 89 ? 0.344 5.526 12.487 1.00 98.38 89 LEU A C 1
ATOM 679 O O . LEU A 1 89 ? -0.559 5.121 13.217 1.00 98.38 89 LEU A O 1
ATOM 683 N N . ALA A 1 90 ? 0.567 4.995 11.281 1.00 97.88 90 ALA A N 1
ATOM 684 C CA . ALA A 1 90 ? -0.213 3.882 10.738 1.00 97.88 90 ALA A CA 1
ATOM 685 C C . ALA A 1 90 ? -0.106 2.633 11.631 1.00 97.88 90 ALA A C 1
ATOM 687 O O . ALA A 1 90 ? -1.124 2.047 12.003 1.00 97.88 90 ALA A O 1
ATOM 688 N N . CYS A 1 91 ? 1.110 2.275 12.059 1.00 98.00 91 CYS A N 1
ATOM 689 C CA . CYS A 1 91 ? 1.346 1.189 13.012 1.00 98.00 91 CYS A CA 1
ATOM 690 C C . CYS A 1 91 ? 0.642 1.442 14.350 1.00 98.00 91 CYS A C 1
ATOM 692 O O . CYS A 1 91 ? 0.003 0.542 14.896 1.00 98.00 91 CYS A O 1
ATOM 694 N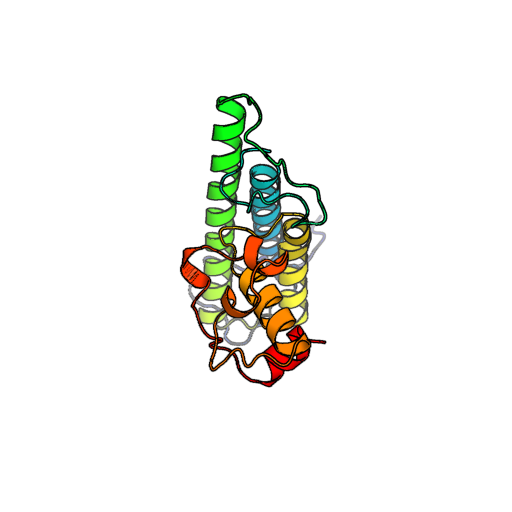 N . TYR A 1 92 ? 0.714 2.668 14.875 1.00 97.06 92 TYR A N 1
ATOM 695 C CA . TYR A 1 92 ? 0.024 3.051 16.105 1.00 97.06 92 TYR A CA 1
ATOM 696 C C . TYR A 1 92 ? -1.499 2.869 15.993 1.00 97.06 92 TYR A C 1
ATOM 698 O O . TYR A 1 92 ? -2.116 2.249 16.865 1.00 97.06 92 TYR A O 1
ATOM 706 N N . VAL A 1 93 ? -2.108 3.351 14.905 1.00 95.88 93 VAL A N 1
ATOM 707 C CA . VAL A 1 93 ? -3.549 3.209 14.641 1.00 95.88 93 VAL A CA 1
ATOM 708 C C . VAL A 1 93 ? -3.935 1.739 14.464 1.00 95.88 93 VAL A C 1
ATOM 710 O O . VAL A 1 93 ? -4.931 1.294 15.038 1.00 95.88 93 VAL A O 1
ATOM 713 N N . TRP A 1 94 ? -3.126 0.954 13.753 1.00 95.06 94 TRP A N 1
ATOM 714 C CA . TRP A 1 94 ? -3.345 -0.483 13.592 1.00 95.06 94 TRP A CA 1
ATOM 715 C C . TRP A 1 94 ? -3.314 -1.222 14.937 1.00 95.06 94 TRP A C 1
ATOM 717 O O . TRP A 1 94 ? -4.238 -1.974 15.255 1.00 95.06 94 TRP A O 1
ATOM 727 N N . VAL A 1 95 ? -2.319 -0.944 15.791 1.00 95.25 95 VAL A N 1
ATOM 728 C CA . VAL A 1 95 ? -2.247 -1.518 17.147 1.00 95.25 95 VAL A CA 1
ATOM 729 C C . VAL A 1 95 ? -3.484 -1.141 17.966 1.00 95.25 95 VAL A C 1
ATOM 731 O O . VAL A 1 95 ? -3.993 -1.971 18.723 1.00 95.25 95 VAL A O 1
ATOM 734 N N . ARG A 1 96 ? -4.014 0.080 17.816 1.00 90.94 96 ARG A N 1
ATOM 735 C CA . ARG A 1 96 ? -5.270 0.482 18.469 1.00 90.94 96 ARG A CA 1
ATOM 736 C C . ARG A 1 96 ? -6.464 -0.334 17.983 1.00 90.94 96 ARG A C 1
ATOM 738 O O . ARG A 1 96 ? -7.226 -0.805 18.826 1.00 90.94 96 ARG A O 1
ATOM 745 N N . PHE A 1 97 ? -6.603 -0.554 16.676 1.00 91.00 97 PHE A N 1
ATOM 746 C CA . PHE A 1 97 ? -7.643 -1.425 16.115 1.00 91.00 97 PHE A CA 1
ATOM 747 C C . PHE A 1 97 ? -7.549 -2.850 16.674 1.00 91.00 97 PHE A C 1
ATOM 749 O O . PHE A 1 97 ? -8.539 -3.390 17.168 1.00 91.00 97 PHE A O 1
ATOM 756 N N . VAL A 1 98 ? -6.345 -3.429 16.700 1.00 92.38 98 VAL A N 1
ATOM 757 C CA . VAL A 1 98 ? -6.107 -4.755 17.290 1.00 92.38 98 VAL A CA 1
ATOM 758 C C . VAL A 1 98 ? -6.498 -4.777 18.768 1.00 92.38 98 VAL A C 1
ATOM 760 O O . VAL A 1 98 ? -7.158 -5.712 19.218 1.00 92.38 98 VAL A O 1
ATOM 763 N N . ARG A 1 99 ? -6.142 -3.744 19.542 1.00 90.94 99 ARG A N 1
ATOM 764 C CA . ARG A 1 99 ? -6.517 -3.642 20.962 1.00 90.94 99 ARG A CA 1
ATOM 765 C C . ARG A 1 99 ? -8.032 -3.575 21.162 1.00 90.94 99 ARG A C 1
ATOM 767 O O . ARG A 1 99 ? -8.513 -4.190 22.108 1.00 90.94 99 ARG A O 1
ATOM 774 N N . LEU A 1 100 ? -8.781 -2.890 20.294 1.00 88.88 100 LEU A N 1
ATOM 775 C CA . LEU A 1 100 ? -10.249 -2.873 20.360 1.00 88.88 100 LEU A CA 1
ATOM 776 C C . LEU A 1 100 ? -10.835 -4.272 20.171 1.00 88.88 100 LEU A C 1
ATOM 778 O O . LEU A 1 100 ? -11.615 -4.733 21.003 1.00 88.88 100 LEU A O 1
ATOM 782 N N . VAL A 1 101 ? -10.401 -4.977 19.127 1.00 90.38 101 VAL A N 1
ATOM 783 C CA . VAL A 1 101 ? -10.878 -6.339 18.850 1.00 90.38 101 VAL A CA 1
ATOM 784 C C . VAL A 1 101 ? -10.500 -7.290 19.991 1.00 90.38 101 VAL A C 1
ATOM 786 O O . VAL A 1 101 ? -11.336 -8.062 20.454 1.00 90.38 101 VAL A O 1
ATOM 789 N N . ARG A 1 102 ? -9.276 -7.185 20.531 1.00 90.06 102 ARG A N 1
ATOM 790 C CA . ARG A 1 102 ? -8.824 -7.999 21.677 1.00 90.06 102 ARG A CA 1
ATOM 791 C C . ARG A 1 102 ? -9.590 -7.713 22.970 1.00 90.06 102 ARG A C 1
ATOM 793 O O . ARG A 1 102 ? -9.742 -8.622 23.778 1.00 90.06 102 ARG A O 1
ATOM 800 N N . LYS A 1 103 ? -10.090 -6.488 23.158 1.00 88.19 103 LYS A N 1
ATOM 801 C CA . LYS A 1 103 ? -10.983 -6.124 24.272 1.00 88.19 103 LYS A CA 1
ATOM 802 C C . LYS A 1 103 ? -12.414 -6.668 24.101 1.00 88.19 103 LYS A C 1
ATOM 804 O O . LYS A 1 103 ? -13.206 -6.568 25.027 1.00 88.19 103 LYS A O 1
ATOM 809 N N . GLY A 1 104 ? -12.751 -7.273 22.960 1.00 86.06 104 GLY A N 1
ATOM 810 C CA . GLY A 1 104 ? -14.062 -7.883 22.713 1.00 86.06 104 GLY A CA 1
ATOM 811 C C . GLY A 1 104 ? -15.070 -6.978 22.000 1.00 86.06 104 GLY A C 1
ATOM 812 O O . GLY A 1 104 ? -16.238 -7.361 21.885 1.00 86.06 104 GLY A O 1
ATOM 813 N N . TYR A 1 105 ? -14.634 -5.815 21.502 1.00 89.44 105 TYR A N 1
ATOM 814 C CA . TYR A 1 105 ? -15.433 -5.005 20.583 1.00 89.44 105 TYR A CA 1
ATOM 815 C C . TYR A 1 105 ? -15.524 -5.691 19.218 1.00 89.44 105 TYR A C 1
ATOM 817 O O . TYR A 1 105 ? -14.540 -6.229 18.705 1.00 89.44 105 TYR A O 1
ATOM 825 N N . ARG A 1 106 ? -16.704 -5.636 18.601 1.00 90.94 106 ARG A N 1
ATOM 826 C CA . ARG A 1 106 ? -16.911 -6.028 17.203 1.00 90.94 106 ARG A CA 1
ATOM 827 C C . ARG A 1 106 ? -16.900 -4.767 16.355 1.00 90.94 106 ARG A C 1
ATOM 829 O O . ARG A 1 106 ? -17.558 -3.804 16.710 1.00 90.94 106 ARG A O 1
ATOM 836 N N . ILE A 1 107 ? -16.170 -4.750 15.250 1.00 92.19 107 ILE A N 1
ATOM 837 C CA . ILE A 1 107 ? -16.174 -3.601 14.337 1.00 92.19 107 ILE A CA 1
ATOM 838 C C . ILE A 1 107 ? -17.126 -3.931 13.195 1.00 92.19 107 ILE A C 1
ATOM 840 O O . ILE A 1 107 ? -17.020 -5.010 12.608 1.00 92.19 107 ILE A O 1
ATOM 844 N N . SER A 1 108 ? -18.071 -3.037 12.900 1.00 94.00 108 SER A N 1
ATOM 845 C CA . SER A 1 108 ? -19.016 -3.278 11.814 1.00 94.00 108 SER A CA 1
ATOM 846 C C . SER A 1 108 ? -18.285 -3.366 10.464 1.00 94.00 108 SER A C 1
ATOM 848 O O . SER A 1 108 ? -17.304 -2.645 10.242 1.00 94.00 108 SER A O 1
ATOM 850 N N . PRO A 1 109 ? -18.744 -4.208 9.516 1.00 95.25 109 PRO A N 1
ATOM 851 C CA . PRO A 1 109 ? -18.135 -4.281 8.187 1.00 95.25 109 PRO A CA 1
ATOM 852 C C . PRO A 1 109 ? -18.094 -2.923 7.479 1.00 95.25 109 PRO A C 1
ATOM 854 O O . PRO A 1 109 ? -17.122 -2.610 6.799 1.00 95.25 109 PRO A O 1
ATOM 857 N N . ARG A 1 110 ? -19.121 -2.084 7.677 1.00 94.75 110 ARG A N 1
ATOM 858 C CA . ARG A 1 110 ? -19.157 -0.719 7.134 1.00 94.75 110 ARG A CA 1
ATOM 859 C C . ARG A 1 110 ? -18.030 0.138 7.701 1.00 94.75 110 ARG A C 1
ATOM 861 O O . ARG A 1 110 ? -17.347 0.796 6.929 1.00 94.75 110 ARG A O 1
ATOM 868 N N . ALA A 1 111 ? -17.797 0.089 9.012 1.00 94.06 111 ALA A N 1
ATOM 869 C CA . ALA A 1 111 ? -16.709 0.828 9.642 1.00 94.06 111 ALA A CA 1
ATOM 870 C C . ALA A 1 111 ? -15.324 0.367 9.158 1.00 94.06 111 ALA A C 1
ATOM 872 O O . ALA A 1 111 ? -14.452 1.204 8.924 1.00 94.06 111 ALA A O 1
ATOM 873 N N . LEU A 1 112 ? -15.138 -0.943 8.944 1.00 94.81 112 LEU A N 1
ATOM 874 C CA . LEU A 1 112 ? -13.912 -1.485 8.348 1.00 94.81 112 LEU A CA 1
ATOM 875 C C . LEU A 1 112 ? -13.701 -0.977 6.920 1.00 94.81 112 LEU A C 1
ATOM 877 O O . LEU A 1 112 ? -12.604 -0.530 6.600 1.00 94.81 112 LEU A O 1
ATOM 881 N N . TRP A 1 113 ? -14.741 -0.993 6.082 1.00 97.12 113 TRP A N 1
ATOM 882 C CA . TRP A 1 113 ? -14.660 -0.462 4.720 1.00 97.12 113 TRP A CA 1
ATOM 883 C C . TRP A 1 113 ? -14.406 1.043 4.691 1.00 97.12 113 TRP A C 1
ATOM 885 O O . TRP A 1 113 ? -13.615 1.502 3.871 1.00 97.12 113 TRP A O 1
ATOM 895 N N . SER A 1 114 ? -15.022 1.811 5.594 1.00 95.81 114 SER A N 1
ATOM 896 C CA . SER A 1 114 ? -14.736 3.239 5.737 1.00 95.81 114 SER A CA 1
ATOM 897 C C . SER A 1 114 ? -13.268 3.470 6.090 1.00 95.81 114 SER A C 1
ATOM 899 O O . SER A 1 114 ? -12.601 4.223 5.391 1.00 95.81 114 SER A O 1
ATOM 901 N N . ALA A 1 115 ? -12.736 2.779 7.104 1.00 96.06 115 ALA A N 1
ATOM 902 C CA . ALA A 1 115 ? -11.321 2.874 7.459 1.00 96.06 115 ALA A CA 1
ATOM 903 C C . ALA A 1 115 ? -10.414 2.484 6.281 1.00 96.06 115 ALA A C 1
ATOM 905 O O . ALA A 1 115 ? -9.520 3.242 5.916 1.00 96.06 115 ALA A O 1
ATOM 906 N N . PHE A 1 116 ? -10.691 1.343 5.644 1.00 96.94 116 PHE A N 1
ATOM 907 C CA . PHE A 1 116 ? -9.936 0.839 4.500 1.00 96.94 116 PHE A CA 1
ATOM 908 C C . PHE A 1 116 ? -9.861 1.865 3.367 1.00 96.94 116 PHE A C 1
ATOM 910 O O . PHE A 1 116 ? -8.768 2.274 2.981 1.00 96.94 116 PHE A O 1
ATOM 917 N N . TRP A 1 117 ? -11.005 2.327 2.857 1.00 97.88 117 TRP A N 1
ATOM 918 C CA . TRP A 1 117 ? -11.022 3.245 1.720 1.00 97.88 117 TRP A CA 1
ATOM 919 C C . TRP A 1 117 ? -10.430 4.604 2.076 1.00 97.88 117 TRP A C 1
ATOM 921 O O . TRP A 1 117 ? -9.678 5.165 1.280 1.00 97.88 117 TRP A O 1
ATOM 931 N N . THR A 1 118 ? -10.688 5.117 3.280 1.00 97.81 118 THR A N 1
ATOM 932 C CA . THR A 1 118 ? -10.082 6.368 3.744 1.00 97.81 118 THR A CA 1
ATOM 933 C C . THR A 1 118 ? -8.556 6.281 3.823 1.00 97.81 118 THR A C 1
ATOM 935 O O . THR A 1 118 ? -7.878 7.245 3.474 1.00 97.81 118 THR A O 1
ATOM 938 N N . TRP A 1 119 ? -7.993 5.146 4.242 1.00 97.56 119 TRP A N 1
ATOM 939 C CA . TRP A 1 119 ? -6.541 4.991 4.369 1.00 97.56 119 TRP A CA 1
ATOM 940 C C . TRP A 1 119 ? -5.858 4.665 3.043 1.00 97.56 119 TRP A C 1
ATOM 942 O O . TRP A 1 119 ? -4.761 5.158 2.791 1.00 97.56 119 TRP A O 1
ATOM 952 N N . ILE A 1 120 ? -6.485 3.855 2.189 1.00 97.12 120 ILE A N 1
ATOM 953 C CA . ILE A 1 120 ? -5.876 3.388 0.939 1.00 97.12 120 ILE A CA 1
ATOM 954 C C . ILE A 1 120 ? -5.965 4.433 -0.175 1.00 97.12 120 ILE A C 1
ATOM 956 O O . ILE A 1 120 ? -5.013 4.564 -0.940 1.00 97.12 120 ILE A O 1
ATOM 960 N N . THR A 1 121 ? -7.041 5.228 -0.247 1.00 96.69 121 THR A N 1
ATOM 961 C CA . THR A 1 121 ? -7.256 6.177 -1.360 1.00 96.69 121 THR A CA 1
ATOM 962 C C . THR A 1 121 ? -6.070 7.126 -1.603 1.00 96.69 121 THR A C 1
ATOM 964 O O . THR A 1 121 ? -5.638 7.230 -2.750 1.00 96.69 121 THR A O 1
ATOM 967 N N . PRO A 1 122 ? -5.469 7.783 -0.586 1.00 96.06 122 PRO A N 1
ATOM 968 C CA . PRO A 1 122 ? -4.291 8.621 -0.820 1.00 96.06 122 PRO A CA 1
ATOM 969 C C . PRO A 1 122 ? -3.076 7.814 -1.297 1.00 96.06 122 PRO A C 1
ATOM 971 O O . PRO A 1 122 ? -2.308 8.281 -2.132 1.00 96.06 122 PRO A O 1
ATOM 974 N N . LEU A 1 123 ? -2.900 6.593 -0.787 1.00 94.25 123 LEU A N 1
ATOM 975 C CA . LEU A 1 123 ? -1.748 5.752 -1.114 1.00 94.25 123 LEU A CA 1
ATOM 976 C C . LEU A 1 123 ? -1.792 5.232 -2.551 1.00 94.25 123 LEU A C 1
ATOM 978 O O . LEU A 1 123 ? -0.735 5.027 -3.134 1.00 94.25 123 LEU A O 1
ATOM 982 N N . MET A 1 124 ? -2.981 5.090 -3.146 1.00 91.88 124 MET A N 1
ATOM 983 C CA . MET A 1 124 ? -3.130 4.695 -4.552 1.00 91.88 124 MET A CA 1
ATOM 984 C C . MET A 1 124 ? -2.481 5.684 -5.526 1.00 91.88 124 MET A C 1
ATOM 986 O O . MET A 1 124 ? -2.179 5.307 -6.647 1.00 91.88 124 MET A O 1
ATOM 990 N N . ILE A 1 125 ? -2.264 6.937 -5.117 1.00 90.88 125 ILE A N 1
ATOM 991 C CA . ILE A 1 125 ? -1.586 7.956 -5.929 1.00 90.88 125 ILE A CA 1
ATOM 992 C C . ILE A 1 125 ? -0.070 7.692 -5.969 1.00 90.88 125 ILE A C 1
ATOM 994 O O . ILE A 1 125 ? 0.589 7.940 -6.980 1.00 90.88 125 ILE A O 1
ATOM 998 N N . ALA A 1 126 ? 0.504 7.193 -4.873 1.00 89.12 126 ALA A N 1
ATOM 999 C CA . ALA A 1 126 ? 1.933 6.925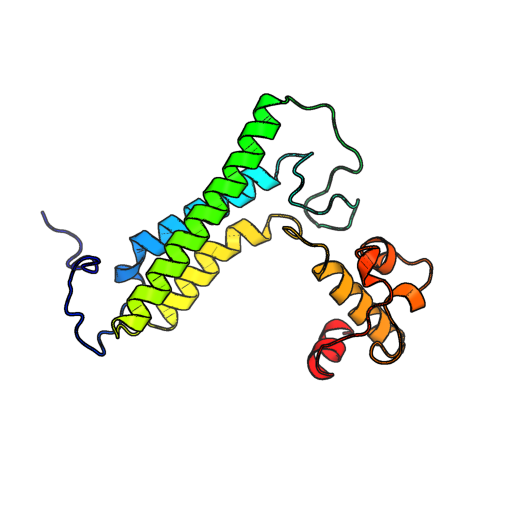 -4.798 1.00 89.12 126 ALA A CA 1
ATOM 1000 C C . ALA A 1 126 ? 2.315 5.725 -5.675 1.00 89.12 126 ALA A C 1
ATOM 1002 O O . ALA A 1 126 ? 1.558 4.766 -5.786 1.00 89.12 126 ALA A O 1
ATOM 1003 N N . GLY A 1 127 ? 3.520 5.762 -6.255 1.00 87.75 127 GLY A N 1
ATOM 1004 C CA . GLY A 1 127 ? 4.125 4.581 -6.882 1.00 87.75 127 GLY A CA 1
ATOM 1005 C C . GLY A 1 127 ? 4.263 3.411 -5.902 1.00 87.75 127 GLY A C 1
ATOM 1006 O O . GLY A 1 127 ? 4.193 3.643 -4.692 1.00 87.75 127 GLY A O 1
ATOM 1007 N N . PRO A 1 128 ? 4.520 2.174 -6.380 1.00 88.94 128 PRO A N 1
ATOM 1008 C CA . PRO A 1 128 ? 4.709 1.016 -5.515 1.00 88.94 128 PRO A CA 1
ATOM 1009 C C . PRO A 1 128 ? 5.718 1.333 -4.411 1.00 88.94 128 PRO A C 1
ATOM 1011 O O . PRO A 1 128 ? 6.862 1.724 -4.682 1.00 88.94 128 PRO A O 1
ATOM 1014 N N . LEU A 1 129 ? 5.230 1.248 -3.173 1.00 91.62 129 LEU A N 1
ATOM 1015 C CA . LEU A 1 129 ? 5.942 1.684 -1.983 1.00 91.62 129 LEU A CA 1
ATOM 1016 C C . LEU A 1 129 ? 6.824 0.562 -1.445 1.00 91.62 129 LEU A C 1
ATOM 1018 O O . LEU A 1 129 ? 6.391 -0.585 -1.361 1.00 91.62 129 LEU A O 1
ATOM 1022 N N . PHE A 1 130 ? 8.031 0.924 -1.011 1.00 90.38 130 PHE A N 1
ATOM 1023 C CA . PHE A 1 130 ? 9.011 0.094 -0.296 1.00 90.38 130 PHE A CA 1
ATOM 1024 C C . PHE A 1 130 ? 9.604 -1.100 -1.062 1.00 90.38 130 PHE A C 1
ATOM 1026 O O . PHE A 1 130 ? 10.748 -1.455 -0.795 1.00 90.38 130 PHE A O 1
ATOM 1033 N N . SER A 1 131 ? 8.871 -1.701 -2.001 1.00 90.38 131 SER A N 1
ATOM 1034 C CA . SER A 1 131 ? 9.280 -2.897 -2.742 1.00 90.38 131 SER A CA 1
ATOM 1035 C C . SER A 1 131 ? 8.876 -2.837 -4.220 1.00 90.38 131 SER A C 1
ATOM 1037 O O . SER A 1 131 ? 8.027 -2.046 -4.637 1.00 90.38 131 SER A O 1
ATOM 1039 N N . ARG A 1 132 ? 9.496 -3.712 -5.018 1.00 90.75 132 ARG A N 1
ATOM 1040 C CA . ARG A 1 132 ? 9.222 -3.945 -6.444 1.00 90.75 132 ARG A CA 1
ATOM 1041 C C . ARG A 1 132 ? 8.337 -5.174 -6.685 1.00 90.75 132 ARG A C 1
ATOM 1043 O O . ARG A 1 132 ? 8.165 -5.562 -7.833 1.00 90.75 132 ARG A O 1
ATOM 1050 N N . ASP A 1 133 ? 7.752 -5.765 -5.643 1.00 91.00 133 ASP A N 1
ATOM 1051 C CA . ASP A 1 133 ? 6.994 -7.024 -5.760 1.00 91.00 133 ASP A CA 1
ATOM 1052 C C . ASP A 1 133 ? 5.791 -6.937 -6.708 1.00 91.00 133 ASP A C 1
ATOM 1054 O O . ASP A 1 133 ? 5.520 -7.886 -7.435 1.00 91.00 133 ASP A O 1
ATOM 1058 N N . VAL A 1 134 ? 5.128 -5.776 -6.789 1.00 90.69 134 VAL A N 1
ATOM 1059 C CA . VAL A 1 134 ? 4.067 -5.520 -7.785 1.00 90.69 134 VAL A CA 1
ATOM 1060 C C . VAL A 1 134 ? 4.542 -5.802 -9.213 1.00 90.69 134 VAL A C 1
ATOM 1062 O O . VAL A 1 134 ? 3.794 -6.352 -10.017 1.00 90.69 134 VAL A O 1
ATOM 1065 N N . TYR A 1 135 ? 5.794 -5.468 -9.529 1.00 91.81 135 TYR A N 1
ATOM 1066 C CA . TYR A 1 135 ? 6.368 -5.720 -10.847 1.00 91.81 135 TYR A CA 1
ATOM 1067 C C . TYR A 1 135 ? 6.698 -7.198 -11.066 1.00 91.81 135 TYR A C 1
ATOM 1069 O O . TYR A 1 135 ? 6.615 -7.680 -12.192 1.00 91.81 135 TYR A O 1
ATOM 1077 N N . SER A 1 136 ? 7.033 -7.934 -10.000 1.00 93.25 136 SER A N 1
ATOM 1078 C CA . SER A 1 136 ? 7.189 -9.391 -10.055 1.00 93.25 136 SER A CA 1
ATOM 1079 C C . SER A 1 136 ? 5.869 -10.081 -10.395 1.00 93.25 136 SER A C 1
ATOM 1081 O O . SER A 1 136 ? 5.887 -11.036 -11.166 1.00 93.25 136 SER A O 1
ATOM 1083 N N . TYR A 1 137 ? 4.741 -9.589 -9.870 1.00 92.50 137 TYR A N 1
ATOM 1084 C CA . TYR A 1 137 ? 3.410 -10.110 -10.211 1.00 92.50 137 TYR A CA 1
ATOM 1085 C C . TYR A 1 137 ? 3.089 -9.820 -11.671 1.00 92.50 137 TYR A C 1
ATOM 1087 O O . TYR A 1 137 ? 2.955 -10.752 -12.449 1.00 92.50 137 TYR A O 1
ATOM 1095 N N . ALA A 1 138 ? 3.196 -8.560 -12.100 1.00 92.62 138 ALA A N 1
ATOM 1096 C CA . ALA A 1 138 ? 2.986 -8.199 -13.502 1.00 92.62 138 ALA A CA 1
ATOM 1097 C C . ALA A 1 138 ? 3.853 -9.026 -14.478 1.00 92.62 138 ALA A C 1
ATOM 1099 O O . ALA A 1 138 ? 3.396 -9.410 -15.552 1.00 92.62 138 ALA A O 1
ATOM 1100 N N . ALA A 1 139 ? 5.100 -9.345 -14.109 1.00 94.94 139 ALA A N 1
ATOM 1101 C CA . ALA A 1 139 ? 5.945 -10.234 -14.899 1.00 94.94 139 ALA A CA 1
ATOM 1102 C C . ALA A 1 139 ? 5.460 -11.695 -14.894 1.00 94.94 139 ALA A C 1
ATOM 1104 O O . ALA A 1 139 ? 5.533 -12.353 -15.926 1.00 94.94 139 ALA A O 1
ATOM 1105 N N . GLN A 1 140 ? 4.959 -12.215 -13.771 1.00 95.56 140 GLN A N 1
ATOM 1106 C CA . GLN A 1 140 ? 4.343 -13.546 -13.711 1.00 95.56 140 GLN A CA 1
ATOM 1107 C C . GLN A 1 140 ? 3.049 -13.615 -14.534 1.00 95.56 140 GLN A C 1
ATOM 1109 O O . GLN A 1 140 ? 2.865 -14.588 -15.262 1.00 95.56 140 GLN A O 1
ATOM 1114 N N . GLY A 1 141 ? 2.207 -12.580 -14.495 1.00 94.81 141 GLY A N 1
ATOM 1115 C CA . GLY A 1 141 ? 1.059 -12.438 -15.391 1.00 94.81 141 GLY A CA 1
ATOM 1116 C C . GLY A 1 141 ? 1.469 -12.485 -16.864 1.00 94.81 141 GLY A C 1
ATOM 1117 O O . GLY A 1 141 ? 0.960 -13.301 -17.630 1.00 94.81 141 GLY A O 1
ATOM 1118 N N . GLU A 1 142 ? 2.496 -11.720 -17.245 1.00 95.56 142 GLU A N 1
ATOM 1119 C CA . GLU A 1 142 ? 3.050 -11.740 -18.606 1.00 95.56 142 GLU A CA 1
ATOM 1120 C C . GLU A 1 142 ? 3.608 -13.122 -19.002 1.00 95.56 142 GLU A C 1
ATOM 1122 O O . GLU A 1 142 ? 3.514 -13.531 -20.161 1.00 95.56 142 GLU A O 1
ATOM 1127 N N . MET A 1 143 ? 4.185 -13.876 -18.058 1.00 96.31 143 MET A N 1
ATOM 1128 C CA . MET A 1 143 ? 4.610 -15.257 -18.311 1.00 96.31 143 MET A CA 1
ATOM 1129 C C . MET A 1 143 ? 3.411 -16.138 -18.657 1.00 96.31 143 MET A C 1
ATOM 1131 O O . MET A 1 143 ? 3.448 -16.834 -19.672 1.00 96.31 143 MET A O 1
ATOM 1135 N N . VAL A 1 144 ? 2.343 -16.067 -17.860 1.00 95.81 144 VAL A N 1
ATOM 1136 C CA . VAL A 1 144 ? 1.111 -16.835 -18.082 1.00 95.81 144 VAL A CA 1
ATOM 1137 C C . VAL A 1 144 ? 0.472 -16.468 -19.420 1.00 95.81 144 VAL A C 1
ATOM 1139 O O . VAL A 1 144 ? 0.149 -17.367 -20.196 1.00 95.81 144 VAL A O 1
ATOM 1142 N N . ALA A 1 145 ? 0.386 -15.175 -19.743 1.00 95.06 145 ALA A N 1
ATOM 1143 C CA . ALA A 1 145 ? -0.140 -14.684 -21.017 1.00 95.06 145 ALA A CA 1
ATOM 1144 C C . ALA A 1 145 ? 0.642 -15.224 -22.233 1.00 95.06 145 ALA A C 1
ATOM 1146 O O . ALA A 1 145 ? 0.080 -15.437 -23.307 1.00 95.06 145 ALA A O 1
ATOM 1147 N N . ARG A 1 146 ? 1.942 -15.504 -22.064 1.00 94.69 146 ARG A N 1
ATOM 1148 C CA . ARG A 1 146 ? 2.817 -16.105 -23.087 1.00 94.69 146 ARG A CA 1
ATOM 1149 C C . ARG A 1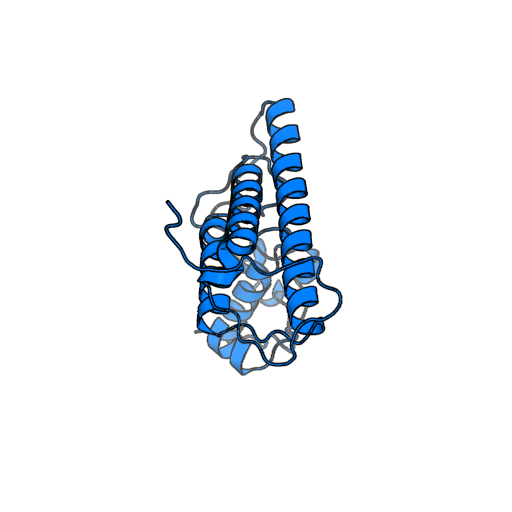 146 ? 2.886 -17.635 -23.033 1.00 94.69 146 ARG A C 1
ATOM 1151 O O . ARG A 1 146 ? 3.674 -18.227 -23.770 1.00 94.69 146 ARG A O 1
ATOM 1158 N N . GLY A 1 147 ? 2.109 -18.283 -22.165 1.00 94.50 147 GLY A N 1
ATOM 1159 C CA . GLY A 1 147 ? 2.141 -19.736 -21.973 1.00 94.50 147 GLY A CA 1
ATOM 1160 C C . GLY A 1 147 ? 3.418 -20.253 -21.298 1.00 94.50 147 GLY A C 1
ATOM 1161 O O . GLY A 1 147 ? 3.724 -21.441 -21.386 1.00 94.50 147 GLY A O 1
ATOM 1162 N N . ILE A 1 148 ? 4.183 -19.380 -20.639 1.00 95.94 148 ILE A N 1
ATOM 1163 C CA . ILE A 1 148 ? 5.364 -19.751 -19.861 1.00 95.94 148 ILE A CA 1
ATOM 1164 C C . ILE A 1 148 ? 4.900 -20.152 -18.465 1.00 95.94 148 ILE A C 1
ATOM 1166 O O . ILE A 1 148 ? 4.315 -19.345 -17.752 1.00 95.94 148 ILE A O 1
ATOM 1170 N N . ASP A 1 149 ? 5.218 -21.378 -18.050 1.00 95.06 149 ASP A N 1
ATOM 1171 C CA . ASP A 1 149 ? 4.883 -21.869 -16.714 1.00 95.06 149 ASP A CA 1
ATOM 1172 C C . ASP A 1 149 ? 5.711 -21.149 -15.620 1.00 95.06 149 ASP A C 1
ATOM 1174 O O . ASP A 1 149 ? 6.930 -21.380 -15.532 1.00 95.06 149 ASP A O 1
ATOM 1178 N N . PRO A 1 150 ? 5.080 -20.316 -14.764 1.00 95.31 150 PRO A N 1
ATOM 1179 C CA . PRO A 1 150 ? 5.752 -19.583 -13.690 1.00 95.31 150 PRO A CA 1
ATOM 1180 C C . PRO A 1 150 ? 6.073 -20.455 -12.463 1.00 95.31 150 PRO A C 1
ATOM 1182 O O . PRO A 1 150 ? 6.754 -20.001 -11.543 1.00 95.31 150 PRO A O 1
ATOM 1185 N N . TYR A 1 151 ? 5.614 -21.709 -12.421 1.00 95.56 151 TYR A N 1
ATOM 1186 C CA . TYR A 1 151 ? 6.002 -22.672 -11.386 1.00 95.56 151 TYR A CA 1
ATOM 1187 C C . TYR A 1 151 ? 7.326 -23.359 -11.711 1.00 95.56 151 TYR A C 1
ATOM 1189 O O . TYR A 1 151 ? 8.110 -23.698 -10.819 1.00 95.56 151 TYR A O 1
ATOM 1197 N N . SER A 1 152 ? 7.614 -23.532 -12.998 1.00 96.25 152 SER A N 1
ATOM 1198 C CA . SER A 1 152 ? 8.877 -24.102 -13.464 1.00 96.25 152 SER A CA 1
ATOM 1199 C C . SER A 1 152 ? 9.947 -23.037 -13.696 1.00 96.25 152 SER A C 1
ATOM 1201 O O . SER A 1 152 ? 11.130 -23.316 -13.486 1.00 96.25 152 SER A O 1
ATOM 1203 N N . ASN A 1 153 ? 9.545 -21.813 -14.052 1.00 96.44 153 ASN A N 1
ATOM 1204 C CA . ASN A 1 153 ? 10.435 -20.729 -14.463 1.00 96.44 153 ASN A CA 1
ATOM 1205 C C . ASN A 1 153 ? 10.241 -19.472 -13.609 1.00 96.44 153 ASN A C 1
ATOM 1207 O O . ASN A 1 153 ? 9.168 -19.241 -13.066 1.00 96.44 153 ASN A O 1
ATOM 1211 N N . GLY A 1 154 ? 11.279 -18.641 -13.517 1.00 95.44 154 GLY A N 1
ATOM 1212 C CA . GLY A 1 154 ? 11.156 -17.279 -12.990 1.00 95.44 154 GLY A CA 1
ATOM 1213 C C . GLY A 1 154 ? 10.997 -16.239 -14.107 1.00 95.44 154 GLY A C 1
ATOM 1214 O O . GLY A 1 154 ? 11.207 -16.580 -15.278 1.00 95.44 154 GLY A O 1
ATOM 1215 N N . PRO A 1 155 ? 10.720 -14.965 -13.763 1.00 96.75 155 PRO A N 1
ATOM 1216 C CA . PRO A 1 155 ? 10.572 -13.861 -14.718 1.00 96.75 155 PRO A CA 1
ATOM 1217 C C . PRO A 1 155 ? 11.688 -13.733 -15.757 1.00 96.75 155 PRO A C 1
ATOM 1219 O O . PRO A 1 155 ? 11.445 -13.272 -16.867 1.00 96.75 155 PRO A O 1
ATOM 1222 N N . ILE A 1 156 ? 12.909 -14.172 -15.442 1.00 96.75 156 ILE A N 1
ATOM 1223 C CA . ILE A 1 156 ? 14.045 -14.181 -16.374 1.00 96.75 156 ILE A CA 1
ATOM 1224 C C . ILE A 1 156 ? 13.755 -14.935 -17.685 1.00 96.75 156 ILE A C 1
ATOM 1226 O O . ILE A 1 156 ? 14.357 -14.622 -18.711 1.00 96.75 156 ILE A O 1
ATOM 1230 N N . ALA A 1 157 ? 12.819 -15.891 -17.679 1.00 96.62 157 ALA A N 1
ATOM 1231 C CA . ALA A 1 157 ? 12.397 -16.625 -18.872 1.00 96.62 157 ALA A CA 1
ATOM 1232 C C . ALA A 1 157 ? 11.673 -15.746 -19.910 1.00 96.62 157 ALA A C 1
ATOM 1234 O O . ALA A 1 157 ? 11.572 -16.137 -21.069 1.00 96.62 157 ALA A O 1
ATOM 1235 N N . LEU A 1 158 ? 11.217 -14.548 -19.528 1.00 95.81 158 LEU A N 1
ATOM 1236 C CA . LEU A 1 158 ? 10.633 -13.572 -20.450 1.00 95.81 158 LEU A CA 1
ATOM 1237 C C . LEU A 1 158 ? 11.655 -12.966 -21.428 1.00 95.81 158 LEU A C 1
ATOM 1239 O O . LEU A 1 158 ? 11.260 -12.356 -22.424 1.00 95.81 158 LEU A O 1
ATOM 1243 N N . GLY A 1 159 ? 12.955 -13.120 -21.157 1.00 93.06 159 GLY A N 1
ATOM 1244 C CA . GLY A 1 159 ? 14.017 -12.497 -21.941 1.00 93.06 159 GLY A CA 1
ATOM 1245 C C . GLY A 1 159 ? 14.013 -10.971 -21.821 1.00 93.06 159 GLY A C 1
ATOM 1246 O O . GLY A 1 159 ? 13.558 -10.410 -20.828 1.00 93.06 159 GLY A O 1
ATOM 1247 N N . SER A 1 160 ? 14.546 -10.279 -22.831 1.00 88.25 160 SER A N 1
ATOM 1248 C CA . SER A 1 160 ? 14.561 -8.812 -22.849 1.00 88.25 160 SER A CA 1
ATOM 1249 C C . SER A 1 160 ? 13.150 -8.269 -23.094 1.00 88.25 160 SER A C 1
ATOM 1251 O O . SER A 1 160 ? 12.716 -8.140 -24.240 1.00 88.25 160 SER A O 1
ATOM 1253 N N . ASN A 1 161 ? 12.417 -7.978 -22.019 1.00 89.50 161 ASN A N 1
ATOM 1254 C CA . ASN A 1 161 ? 11.101 -7.349 -22.077 1.00 89.50 161 ASN A CA 1
ATOM 1255 C C . ASN A 1 161 ? 10.935 -6.246 -21.013 1.00 89.50 161 ASN A C 1
ATOM 1257 O O . ASN A 1 161 ? 11.710 -6.130 -20.060 1.00 89.50 161 ASN A O 1
ATOM 1261 N N . SER A 1 162 ? 9.899 -5.422 -21.188 1.00 88.94 162 SER A N 1
ATOM 1262 C CA . SER A 1 162 ? 9.578 -4.306 -20.289 1.00 88.94 162 SER A CA 1
ATOM 1263 C C . SER A 1 162 ? 9.209 -4.765 -18.877 1.00 88.94 162 SER A C 1
ATOM 1265 O O . SER A 1 162 ? 9.591 -4.112 -17.909 1.00 88.94 162 SER A O 1
ATOM 1267 N N . TYR A 1 163 ? 8.520 -5.901 -18.742 1.00 91.38 163 TYR A N 1
ATOM 1268 C CA . TYR A 1 163 ? 8.118 -6.434 -17.440 1.00 91.38 163 TYR A CA 1
ATOM 1269 C C . TYR A 1 163 ? 9.324 -6.887 -16.611 1.00 91.38 163 TYR A C 1
ATOM 1271 O O . TYR A 1 163 ? 9.479 -6.436 -15.477 1.00 91.38 163 TYR A O 1
ATOM 1279 N N . LEU A 1 164 ? 10.246 -7.673 -17.180 1.00 93.31 164 LEU A N 1
ATOM 1280 C CA . LEU A 1 164 ? 11.471 -8.113 -16.505 1.00 93.31 164 LEU A CA 1
ATOM 1281 C C . LEU A 1 164 ? 12.325 -6.925 -16.056 1.00 93.31 164 LEU A C 1
ATOM 1283 O O . LEU A 1 164 ? 12.859 -6.950 -14.950 1.00 93.31 164 LEU A O 1
ATOM 1287 N N . ALA A 1 165 ? 12.412 -5.865 -16.867 1.00 90.88 165 ALA A N 1
ATOM 1288 C CA . ALA A 1 165 ? 13.157 -4.656 -16.509 1.00 90.88 165 ALA A CA 1
ATOM 1289 C C . ALA A 1 165 ? 12.646 -4.000 -15.209 1.00 90.88 165 ALA A C 1
ATOM 1291 O O . ALA A 1 165 ? 13.406 -3.335 -14.500 1.00 90.88 165 ALA A O 1
ATOM 1292 N N . THR A 1 166 ? 11.369 -4.212 -14.869 1.00 91.12 166 THR A N 1
ATOM 1293 C CA . THR A 1 166 ? 10.743 -3.678 -13.653 1.00 91.12 166 THR A CA 1
ATOM 1294 C C . THR A 1 166 ? 10.846 -4.594 -12.430 1.00 91.12 166 THR A C 1
ATOM 1296 O O . THR A 1 166 ? 10.775 -4.092 -11.305 1.00 91.12 166 THR A O 1
ATOM 1299 N N . VAL A 1 167 ? 11.172 -5.878 -12.601 1.00 93.00 167 VAL A N 1
ATOM 1300 C CA . VAL A 1 167 ? 11.360 -6.852 -11.506 1.00 93.00 167 VAL A CA 1
ATOM 1301 C C . VAL A 1 167 ? 12.616 -6.542 -10.693 1.00 93.00 167 VAL A C 1
ATOM 1303 O O . VAL A 1 167 ? 13.633 -6.108 -11.235 1.00 93.00 167 VAL A O 1
ATOM 1306 N N . ASP A 1 168 ? 12.563 -6.759 -9.377 1.00 91.50 168 ASP A N 1
ATOM 1307 C CA . ASP A 1 168 ? 13.767 -6.666 -8.550 1.00 91.50 168 ASP A CA 1
ATOM 1308 C C . ASP A 1 168 ? 14.834 -7.671 -9.029 1.00 91.50 168 ASP A C 1
ATOM 1310 O O . ASP A 1 168 ? 14.518 -8.858 -9.161 1.00 91.50 168 ASP A O 1
ATOM 1314 N N . PRO A 1 169 ? 16.095 -7.256 -9.257 1.00 91.94 169 PRO A N 1
ATOM 1315 C CA . PRO A 1 169 ? 17.161 -8.160 -9.686 1.00 91.94 169 PRO A CA 1
ATOM 1316 C C . PRO A 1 169 ? 17.329 -9.395 -8.795 1.00 91.94 169 PRO A C 1
ATOM 1318 O O . PRO A 1 169 ? 17.721 -10.452 -9.287 1.00 91.94 169 PRO A O 1
ATOM 1321 N N . PHE A 1 170 ? 17.008 -9.286 -7.503 1.00 93.25 170 PHE A N 1
ATOM 1322 C CA . PHE A 1 170 ? 17.066 -10.408 -6.572 1.00 93.25 170 PHE A CA 1
ATOM 1323 C C . PHE A 1 170 ? 16.027 -11.498 -6.892 1.00 93.25 170 PHE A C 1
ATOM 1325 O O . PHE A 1 170 ? 16.282 -12.685 -6.688 1.00 93.25 170 PHE A O 1
ATOM 1332 N N . TRP A 1 171 ? 14.878 -11.116 -7.456 1.00 94.38 171 TRP A N 1
ATOM 1333 C CA . TRP A 1 171 ? 13.725 -11.994 -7.667 1.00 94.38 171 TRP A CA 1
ATOM 1334 C C . TRP A 1 171 ? 13.553 -12.496 -9.103 1.00 94.38 171 TRP A C 1
ATOM 1336 O O . TRP A 1 171 ? 12.659 -13.297 -9.361 1.00 94.38 171 TRP A O 1
ATOM 1346 N N . VAL A 1 172 ? 14.422 -12.126 -10.048 1.00 95.75 172 VAL A N 1
ATOM 1347 C CA . VAL A 1 172 ? 14.254 -12.507 -11.470 1.00 95.75 172 VAL A CA 1
ATOM 1348 C C . VAL A 1 172 ? 14.250 -14.021 -11.725 1.00 95.75 172 VAL A C 1
ATOM 1350 O O . VAL A 1 172 ? 13.711 -14.476 -12.730 1.00 95.75 172 VAL A O 1
ATOM 1353 N N . LYS A 1 173 ? 14.830 -14.823 -10.826 1.00 96.75 173 LYS A N 1
ATOM 1354 C CA . LYS A 1 173 ? 14.825 -16.299 -10.900 1.00 96.75 173 LYS A CA 1
ATOM 1355 C C . LYS A 1 173 ? 13.778 -16.951 -9.991 1.00 96.75 173 LYS A C 1
ATOM 1357 O O . LYS A 1 173 ? 13.683 -18.177 -9.973 1.00 96.75 173 LYS A O 1
ATOM 1362 N N . ALA A 1 174 ? 13.031 -16.164 -9.220 1.00 95.88 174 ALA A N 1
ATOM 1363 C CA . ALA A 1 174 ? 12.047 -16.683 -8.286 1.00 95.88 174 ALA A CA 1
ATOM 1364 C C . ALA A 1 174 ? 10.820 -17.210 -9.032 1.00 95.88 174 ALA A C 1
ATOM 1366 O O . ALA A 1 174 ? 10.266 -16.540 -9.901 1.00 95.88 174 ALA A O 1
ATOM 1367 N N . LYS A 1 175 ? 10.412 -18.424 -8.671 1.00 95.12 175 LYS A N 1
ATOM 1368 C CA . LYS A 1 175 ? 9.202 -19.079 -9.173 1.00 95.12 175 LYS A CA 1
ATOM 1369 C C . LYS A 1 175 ? 7.983 -18.565 -8.416 1.00 95.12 175 LYS A C 1
ATOM 1371 O O . LYS A 1 175 ? 8.116 -18.108 -7.279 1.00 95.12 175 LYS A O 1
ATOM 1376 N N . ALA A 1 176 ? 6.806 -18.674 -9.020 1.00 92.94 176 ALA A N 1
ATOM 1377 C CA . ALA A 1 176 ? 5.567 -18.243 -8.394 1.00 92.94 176 ALA A CA 1
ATOM 1378 C C . ALA A 1 176 ? 5.249 -19.076 -7.133 1.00 92.94 176 ALA A C 1
ATOM 1380 O O . ALA A 1 176 ? 5.153 -20.303 -7.219 1.00 92.94 176 ALA A O 1
ATOM 1381 N N . PRO A 1 177 ? 5.039 -18.433 -5.967 1.00 92.38 177 PRO A N 1
ATOM 1382 C CA . PRO A 1 177 ? 4.537 -19.096 -4.764 1.00 92.38 177 PRO A CA 1
ATOM 1383 C C . PRO A 1 177 ? 2.996 -19.111 -4.692 1.00 92.38 177 PRO A C 1
ATOM 1385 O O . PRO A 1 177 ? 2.430 -19.643 -3.738 1.00 92.38 177 PRO A O 1
ATOM 1388 N N . TYR A 1 178 ? 2.311 -18.485 -5.655 1.00 91.00 178 TYR A N 1
ATOM 1389 C CA . TYR A 1 178 ? 0.868 -18.237 -5.620 1.00 91.00 178 TYR A CA 1
ATOM 1390 C C . TYR A 1 178 ? 0.049 -19.354 -6.273 1.00 91.00 178 TYR A C 1
ATOM 1392 O O . TYR A 1 178 ? 0.522 -20.077 -7.148 1.00 91.00 178 TYR A O 1
ATOM 1400 N N . GLY A 1 179 ? -1.214 -19.483 -5.861 1.00 92.31 179 GLY A N 1
ATOM 1401 C CA . GLY A 1 179 ? -2.127 -20.485 -6.412 1.00 92.31 179 GLY A CA 1
ATOM 1402 C C . GLY A 1 179 ? -2.527 -20.207 -7.874 1.00 92.31 179 GLY A C 1
ATOM 1403 O O . GLY A 1 179 ? -2.523 -19.046 -8.291 1.00 92.31 179 GLY A O 1
ATOM 1404 N N . PRO A 1 180 ? -2.947 -21.237 -8.638 1.00 91.38 180 PRO A N 1
ATOM 1405 C CA . PRO A 1 180 ? -3.202 -21.110 -10.078 1.00 91.38 180 PRO A CA 1
ATOM 1406 C C . PRO A 1 180 ? -4.254 -20.065 -10.450 1.00 91.38 180 PRO A C 1
ATOM 1408 O O . PRO A 1 180 ? -4.126 -19.410 -11.474 1.00 91.38 180 PRO A O 1
ATOM 1411 N N . LEU A 1 181 ? -5.278 -19.871 -9.609 1.00 93.12 181 LEU A N 1
ATOM 1412 C CA . LEU A 1 181 ? -6.324 -18.876 -9.859 1.00 93.12 181 LEU A CA 1
ATOM 1413 C C . LEU A 1 181 ? -5.773 -17.445 -9.882 1.00 93.12 181 LEU A C 1
ATOM 1415 O O . LEU A 1 181 ? -6.178 -16.655 -10.726 1.00 93.12 181 LEU A O 1
ATOM 1419 N N . PHE A 1 182 ? -4.859 -17.114 -8.968 1.00 92.25 182 PHE A N 1
ATOM 1420 C CA . PHE A 1 182 ? -4.241 -15.789 -8.931 1.00 92.25 182 PHE A CA 1
ATOM 1421 C C . PHE A 1 182 ? -3.443 -15.539 -10.212 1.00 92.25 182 PHE A C 1
ATOM 1423 O O . PHE A 1 182 ? -3.658 -14.532 -10.870 1.00 92.25 182 PHE A O 1
ATOM 1430 N N . LEU A 1 183 ? -2.597 -16.499 -10.598 1.00 91.94 183 LEU A N 1
ATOM 1431 C CA . LEU A 1 183 ? -1.763 -16.401 -11.798 1.00 91.94 183 LEU A CA 1
ATOM 1432 C C . LEU A 1 183 ? -2.587 -16.369 -13.084 1.00 91.94 183 LEU A C 1
ATOM 1434 O O . LEU A 1 183 ? -2.233 -15.661 -14.017 1.00 91.94 183 LEU A O 1
ATOM 1438 N N . TYR A 1 184 ? -3.698 -17.105 -13.122 1.00 89.38 184 TYR A N 1
ATOM 1439 C CA . TYR A 1 184 ? -4.643 -17.034 -14.229 1.00 89.38 184 TYR A CA 1
ATOM 1440 C C . TYR A 1 184 ? -5.220 -15.626 -14.370 1.00 89.38 184 TYR A C 1
ATOM 1442 O O . TYR A 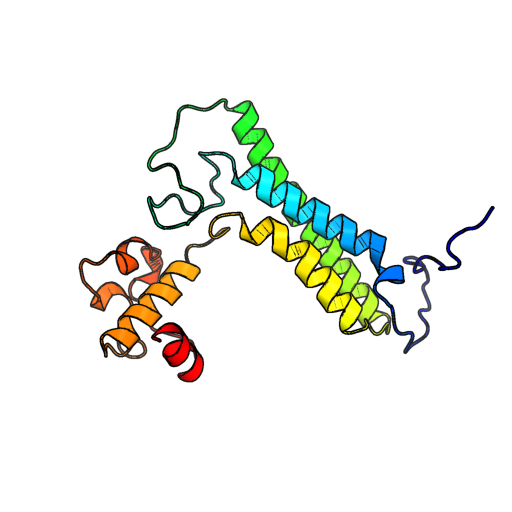1 184 ? -5.184 -15.076 -15.459 1.00 89.38 184 TYR A O 1
ATOM 1450 N N . VAL A 1 185 ? -5.715 -15.038 -13.275 1.00 92.00 185 VAL A N 1
ATOM 1451 C CA . VAL A 1 185 ? -6.291 -13.683 -13.287 1.00 92.00 185 VAL A CA 1
ATOM 1452 C C . VAL A 1 185 ? -5.245 -12.625 -13.636 1.00 92.00 185 VAL A C 1
ATOM 1454 O O . VAL A 1 185 ? -5.566 -11.683 -14.347 1.00 92.00 185 VAL A O 1
ATOM 1457 N N . ASP A 1 186 ? -4.016 -12.781 -13.151 1.00 86.69 186 ASP A N 1
ATOM 1458 C CA . ASP A 1 186 ? -2.904 -11.864 -13.426 1.00 86.69 186 ASP A CA 1
ATOM 1459 C C . ASP A 1 186 ? -2.426 -11.940 -14.890 1.00 86.69 186 ASP A C 1
ATOM 1461 O O . ASP A 1 186 ? -1.840 -10.992 -15.403 1.00 86.69 186 ASP A O 1
ATOM 1465 N N . GLY A 1 187 ? -2.675 -13.068 -15.565 1.00 87.19 187 GLY A N 1
ATOM 1466 C CA . GLY A 1 187 ? -2.360 -13.286 -16.978 1.00 87.19 187 GLY A CA 1
ATOM 1467 C C . GLY A 1 187 ? -3.508 -13.023 -17.962 1.00 87.19 187 GLY A C 1
ATOM 1468 O O . GLY A 1 187 ? -3.328 -13.314 -19.146 1.00 87.19 187 GLY A O 1
ATOM 1469 N N . LEU A 1 188 ? -4.671 -12.541 -17.494 1.00 86.44 188 LEU A N 1
ATOM 1470 C CA . LEU A 1 188 ? -5.789 -12.080 -18.340 1.00 86.44 188 LEU A CA 1
ATOM 1471 C C . LEU A 1 188 ? -5.499 -10.705 -18.955 1.00 86.44 188 LEU A C 1
ATOM 1473 O O . LEU A 1 188 ? -5.871 -10.527 -20.137 1.00 86.44 188 LEU A O 1
#

Sequence (188 aa):
MRIFGLNPVRWHAEDAPKGIQLEASDLVEPIVMGLVASVLILAGTLQKNSPFTSKIPGSWFIGVPSHPVSGNPLLEFLARWLVYLGVALACYVWVRFVRLVRKGYRISPRALWSAFWTWITPLMIAGPLFSRDVYSYAAQGEMVARGIDPYSNGPIALGSNSYLATVDPFWVKAKAPYGPLFLYVDGL

InterPro domains:
  IPR049829 Alpha-(1->6)-mannopyranosyltransferase A-like [NF038066] (81-185)

Secondary structure (DSSP, 8-state):
------PPP-TT-S-PPTTPEEPGGGGHHHHHHHHHHHHHHHHHHSSTT-TTB---TTSSSS---SSPPP--HHHHHHHHHHHHHHHHHHHHHHHHHHHHHHTTPEEPHHHHHHHHHHHHHHHTTSPSBS-SHHHHHHHHHHHHHTT--TTT--GGGG-S-HHHHHS-TTTTTPPP-S-HHHHHHHT-

Organism: NCBI:txid410659

Foldseek 3Di:
DDDDPDDADPLPDPADPAPAEDELVNCVVLLVLLLQLLVLLLQLLPPQPRPFADQPAPPDPLGHDNDDDDDDVVSNVSSNVSNVVSVVSNVVSVVSVVVCVVSNYHYDPNNVVSSVCSNCVSVVVGHNTNDLVVLQLLLLLVCVLVVHQLQVFFSCVVPPDPSLVSHDPVRRGPGDPDDPVSSPVSND

pLDDT: mean 87.58, std 13.61, range [34.94, 98.56]

Radius of gyration: 21.28 Å; chains: 1; bounding box: 45×47×55 Å